Protein AF-A0A225DAR4-F1 (afdb_monomer)

pLDDT: mean 70.35, std 16.51, range [45.78, 98.31]

Structure (mmCIF, N/CA/C/O backbone):
data_AF-A0A225DAR4-F1
#
_entry.id   AF-A0A225DAR4-F1
#
loop_
_atom_site.group_PDB
_atom_site.id
_atom_site.type_symbol
_atom_site.label_atom_id
_atom_site.label_alt_id
_atom_site.label_comp_id
_atom_site.label_asym_id
_atom_site.label_entity_id
_atom_site.label_seq_id
_atom_site.pdbx_PDB_ins_code
_atom_site.Cartn_x
_atom_site.Cartn_y
_atom_site.Cartn_z
_atom_site.occupancy
_atom_site.B_iso_or_equiv
_atom_site.auth_seq_id
_atom_site.auth_comp_id
_atom_site.auth_asym_id
_atom_site.auth_atom_id
_atom_site.pdbx_PDB_model_num
ATOM 1 N N . MET A 1 1 ? 28.537 -12.629 -31.738 1.00 82.44 1 MET A N 1
ATOM 2 C CA . MET A 1 1 ? 28.431 -13.387 -30.468 1.00 82.44 1 MET A CA 1
ATOM 3 C C . MET A 1 1 ? 28.052 -12.498 -29.278 1.00 82.44 1 MET A C 1
ATOM 5 O O . MET A 1 1 ? 27.216 -12.917 -28.491 1.00 82.44 1 MET A O 1
ATOM 9 N N . ASN A 1 2 ? 28.552 -11.258 -29.185 1.00 90.88 2 ASN A N 1
ATOM 10 C CA . ASN A 1 2 ? 28.273 -10.344 -28.059 1.00 90.88 2 ASN A CA 1
ATOM 11 C C . ASN A 1 2 ? 26.777 -10.066 -27.804 1.00 90.88 2 ASN A C 1
ATOM 13 O O . ASN A 1 2 ? 26.355 -10.037 -26.655 1.00 90.88 2 ASN A O 1
ATOM 17 N N . ASN A 1 3 ? 25.955 -9.947 -28.853 1.00 94.25 3 ASN A N 1
ATOM 18 C CA . ASN A 1 3 ? 24.521 -9.661 -28.699 1.00 94.25 3 ASN A CA 1
ATOM 19 C C . ASN A 1 3 ? 23.761 -10.780 -27.966 1.00 94.25 3 ASN A C 1
ATOM 21 O O . ASN A 1 3 ? 22.861 -10.496 -27.185 1.00 94.25 3 ASN A O 1
ATOM 25 N N . VAL A 1 4 ? 24.146 -12.046 -28.165 1.00 95.88 4 VAL A N 1
ATOM 26 C CA . VAL A 1 4 ? 23.507 -13.191 -27.490 1.00 95.88 4 VAL A CA 1
ATOM 27 C C . VAL A 1 4 ? 23.837 -13.183 -25.997 1.00 95.88 4 VAL A C 1
ATOM 29 O O . VAL A 1 4 ? 22.960 -13.419 -25.170 1.00 95.88 4 VAL A O 1
ATOM 32 N N . LEU A 1 5 ? 25.080 -12.840 -25.646 1.00 97.31 5 LEU A N 1
ATOM 33 C CA . LEU A 1 5 ? 25.519 -12.747 -24.255 1.00 97.31 5 LEU A CA 1
ATOM 34 C C . LEU A 1 5 ? 24.813 -11.600 -23.518 1.00 97.31 5 LEU A C 1
ATOM 36 O O . LEU A 1 5 ? 24.349 -11.792 -22.398 1.00 97.31 5 LEU A O 1
ATOM 40 N N . ILE A 1 6 ? 24.649 -10.443 -24.168 1.00 97.62 6 ILE A N 1
ATOM 41 C CA . ILE A 1 6 ? 23.916 -9.299 -23.600 1.00 97.62 6 ILE A CA 1
ATOM 42 C C . ILE A 1 6 ? 22.453 -9.668 -23.320 1.00 97.62 6 ILE A C 1
ATOM 44 O O . ILE A 1 6 ? 21.950 -9.399 -22.229 1.00 97.62 6 ILE A O 1
ATOM 48 N N . VAL A 1 7 ? 21.779 -10.327 -24.269 1.00 97.81 7 VAL A N 1
ATOM 49 C CA . VAL A 1 7 ? 20.381 -10.759 -24.094 1.00 97.81 7 VAL A CA 1
ATOM 50 C C . VAL A 1 7 ? 20.257 -11.776 -22.958 1.00 97.81 7 VAL A C 1
ATOM 52 O O . VAL A 1 7 ? 19.350 -11.665 -22.134 1.00 97.81 7 VAL A O 1
ATOM 55 N N . PHE A 1 8 ? 21.184 -12.730 -22.862 1.00 98.00 8 PHE A N 1
ATOM 56 C CA . PHE A 1 8 ? 21.164 -13.732 -21.797 1.00 98.00 8 PHE A CA 1
ATOM 57 C C . PHE A 1 8 ? 21.323 -13.096 -20.409 1.00 98.00 8 PHE A C 1
ATOM 59 O O . PHE A 1 8 ? 20.543 -13.384 -19.500 1.00 98.00 8 PHE A O 1
ATOM 66 N N . VAL A 1 9 ? 22.275 -12.169 -20.260 1.00 97.88 9 VAL A N 1
ATOM 67 C CA . VAL A 1 9 ? 22.480 -11.426 -19.007 1.00 97.88 9 VAL A CA 1
ATOM 68 C C . VAL A 1 9 ? 21.233 -10.614 -18.646 1.00 97.88 9 VAL A C 1
ATOM 70 O O . VAL A 1 9 ? 20.789 -10.661 -17.499 1.00 97.88 9 VAL A O 1
ATOM 73 N N . ALA A 1 10 ? 20.617 -9.933 -19.616 1.00 98.00 10 ALA A N 1
ATOM 74 C CA . ALA A 1 10 ? 19.397 -9.164 -19.379 1.00 98.00 10 ALA A CA 1
ATOM 75 C C . ALA A 1 10 ? 18.243 -10.041 -18.855 1.00 98.00 10 ALA A C 1
ATOM 77 O O . ALA A 1 10 ? 17.578 -9.667 -17.889 1.00 98.00 10 ALA A O 1
ATOM 78 N N . ILE A 1 11 ? 18.037 -11.233 -19.428 1.00 98.31 11 ILE A N 1
ATOM 79 C CA . ILE A 1 11 ? 16.981 -12.165 -18.993 1.00 98.31 11 ILE A CA 1
ATOM 80 C C . ILE A 1 11 ? 17.208 -12.633 -17.550 1.00 98.31 11 ILE A C 1
ATOM 82 O O . ILE A 1 11 ? 16.259 -12.681 -16.761 1.00 98.31 11 ILE A O 1
ATOM 86 N N . VAL A 1 12 ? 18.453 -12.949 -17.182 1.00 98.19 12 VAL A N 1
ATOM 87 C CA . VAL A 1 12 ? 18.800 -13.385 -15.818 1.00 98.19 12 VAL A CA 1
ATOM 88 C C . VAL A 1 12 ? 18.535 -12.273 -14.798 1.00 98.19 12 VAL A C 1
ATOM 90 O O . VAL A 1 12 ? 17.947 -12.531 -13.743 1.00 98.19 12 VAL A O 1
ATOM 93 N N . VAL A 1 13 ? 18.903 -11.030 -15.125 1.00 98.19 13 VAL A N 1
ATOM 94 C CA . VAL A 1 13 ? 18.656 -9.860 -14.264 1.00 98.19 13 VAL A CA 1
ATOM 95 C C . VAL A 1 13 ? 17.158 -9.592 -14.100 1.00 98.19 13 VAL A C 1
ATOM 97 O O . VAL A 1 13 ? 16.687 -9.385 -12.985 1.00 98.19 13 VAL A O 1
ATOM 100 N N . ILE A 1 14 ? 16.375 -9.650 -15.180 1.00 97.81 14 ILE A N 1
ATOM 101 C CA . ILE A 1 14 ? 14.920 -9.439 -15.107 1.00 97.81 14 ILE A CA 1
ATOM 102 C C . ILE A 1 14 ? 14.256 -10.545 -14.274 1.00 97.81 14 ILE A C 1
ATOM 104 O O . ILE A 1 14 ? 13.416 -10.261 -13.421 1.00 97.81 14 ILE A O 1
ATOM 108 N N . SER A 1 15 ? 14.666 -11.800 -14.468 1.00 97.81 15 SER A N 1
ATOM 109 C CA . SER A 1 15 ? 14.112 -12.949 -13.738 1.00 97.81 15 SER A CA 1
ATOM 110 C C . SER A 1 15 ? 14.370 -12.851 -12.231 1.00 97.81 15 SER A C 1
ATOM 112 O O . SER A 1 15 ? 13.471 -13.103 -11.426 1.00 97.81 15 SER A O 1
ATOM 114 N N . THR A 1 16 ? 15.576 -12.431 -11.837 1.00 97.81 16 THR A N 1
ATOM 115 C CA . THR A 1 16 ? 15.910 -12.195 -10.423 1.00 97.81 16 THR A CA 1
ATOM 116 C C . THR A 1 16 ? 15.133 -11.016 -9.844 1.00 97.81 16 THR A C 1
ATOM 118 O O . THR A 1 16 ? 14.625 -11.124 -8.726 1.00 97.81 16 THR A O 1
ATOM 121 N N . LEU A 1 17 ? 14.946 -9.935 -10.611 1.00 97.94 17 LEU A N 1
ATOM 122 C CA . LEU A 1 17 ? 14.136 -8.792 -10.183 1.00 97.94 17 LEU A CA 1
ATOM 123 C C . LEU A 1 17 ? 12.680 -9.199 -9.904 1.00 97.94 17 LEU A C 1
ATOM 125 O O . LEU A 1 17 ? 12.131 -8.864 -8.854 1.00 97.94 17 LEU A O 1
ATOM 129 N N . ILE A 1 18 ? 12.066 -9.964 -10.812 1.00 97.81 18 ILE A N 1
ATOM 130 C CA . ILE A 1 18 ? 10.684 -10.446 -10.661 1.00 97.81 18 ILE A CA 1
ATOM 131 C C . ILE A 1 18 ? 10.568 -11.367 -9.436 1.00 97.81 18 ILE A C 1
ATOM 133 O O . ILE A 1 18 ? 9.613 -11.257 -8.658 1.00 97.81 18 ILE A O 1
ATOM 137 N N . GLY A 1 19 ? 11.557 -12.237 -9.212 1.00 97.12 19 GLY A N 1
ATOM 138 C CA . GLY A 1 19 ? 11.626 -13.083 -8.017 1.00 97.12 19 GLY A CA 1
ATOM 139 C C . GLY A 1 19 ? 11.666 -12.272 -6.716 1.00 97.12 19 GLY A C 1
ATOM 140 O O . GLY A 1 19 ? 10.901 -12.546 -5.790 1.00 97.12 19 GLY A O 1
ATOM 141 N N . ALA A 1 20 ? 12.489 -11.224 -6.660 1.00 97.06 20 ALA A N 1
ATOM 142 C CA . ALA A 1 20 ? 12.585 -10.354 -5.489 1.00 97.06 20 ALA A CA 1
ATOM 143 C C . ALA A 1 20 ? 11.282 -9.577 -5.233 1.00 97.06 20 ALA A C 1
ATOM 145 O O . ALA A 1 20 ? 10.798 -9.528 -4.101 1.00 97.06 20 ALA A O 1
ATOM 146 N N . VAL A 1 21 ? 10.669 -9.021 -6.284 1.00 95.88 21 VAL A N 1
ATOM 147 C CA . VAL A 1 21 ? 9.413 -8.259 -6.173 1.00 95.88 21 VAL A CA 1
ATOM 148 C C . VAL A 1 21 ? 8.265 -9.153 -5.703 1.00 95.88 21 VAL A C 1
ATOM 150 O O . VAL A 1 21 ? 7.504 -8.763 -4.818 1.00 95.88 21 VAL A O 1
ATOM 153 N N . THR A 1 22 ? 8.159 -10.376 -6.224 1.00 96.62 22 THR A N 1
ATOM 154 C CA . THR A 1 22 ? 7.113 -11.325 -5.803 1.00 96.62 22 THR A CA 1
ATOM 155 C C . THR A 1 22 ? 7.292 -11.798 -4.359 1.00 96.62 22 THR A C 1
ATOM 157 O O . THR A 1 22 ? 6.301 -11.905 -3.632 1.00 96.62 22 THR A O 1
ATOM 160 N N . GLN A 1 23 ? 8.529 -12.028 -3.903 1.00 95.25 23 GLN A N 1
ATOM 161 C CA . GLN A 1 23 ? 8.802 -12.309 -2.489 1.00 95.25 23 GLN A CA 1
ATOM 162 C C . GLN A 1 23 ? 8.460 -11.116 -1.591 1.00 95.25 23 GLN A C 1
ATOM 164 O O . GLN A 1 23 ? 7.839 -11.299 -0.544 1.00 95.25 23 GLN A O 1
ATOM 169 N N . TRP A 1 24 ? 8.807 -9.900 -2.013 1.00 95.00 24 TRP A N 1
ATOM 170 C CA . TRP A 1 24 ? 8.513 -8.684 -1.260 1.00 95.00 24 TRP A CA 1
ATOM 171 C C . TRP A 1 24 ? 7.005 -8.416 -1.142 1.00 95.00 24 TRP A C 1
ATOM 173 O O . TRP A 1 24 ? 6.518 -8.140 -0.046 1.00 95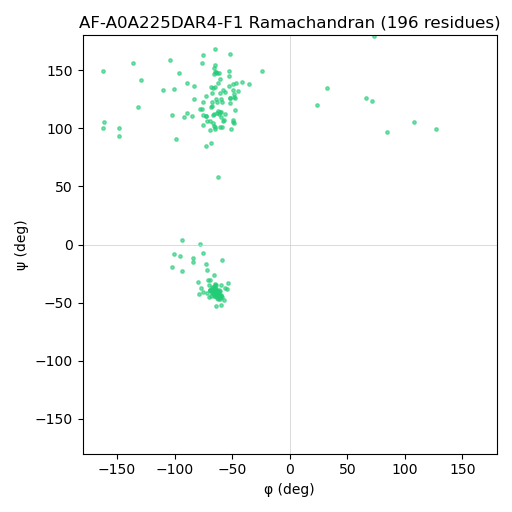.00 24 TRP A O 1
ATOM 183 N N . LEU A 1 25 ? 6.247 -8.598 -2.229 1.00 93.38 25 LEU A N 1
ATOM 184 C CA . LEU A 1 25 ? 4.779 -8.525 -2.231 1.00 93.38 25 LEU A CA 1
ATOM 185 C C . LEU A 1 25 ? 4.156 -9.562 -1.289 1.00 93.38 25 LEU A C 1
ATOM 187 O O . LEU A 1 25 ? 3.262 -9.227 -0.511 1.00 93.38 25 LEU A O 1
ATOM 191 N N . LYS A 1 26 ? 4.653 -10.807 -1.307 1.00 94.69 26 LYS A N 1
ATOM 192 C CA . LYS A 1 26 ? 4.205 -11.844 -0.364 1.00 94.69 26 LYS A CA 1
ATOM 193 C C . LYS A 1 26 ? 4.502 -11.463 1.086 1.00 94.69 26 LYS A C 1
ATOM 195 O O . LYS A 1 26 ? 3.627 -11.615 1.934 1.00 94.69 26 LYS A O 1
ATOM 200 N N . ALA A 1 27 ? 5.692 -10.936 1.371 1.00 93.31 27 ALA A N 1
ATOM 201 C CA . ALA A 1 27 ? 6.066 -10.499 2.715 1.00 93.31 27 ALA A CA 1
ATOM 202 C C . ALA A 1 27 ? 5.183 -9.339 3.212 1.00 93.31 27 ALA A C 1
ATOM 204 O O . ALA A 1 27 ? 4.749 -9.349 4.364 1.00 93.31 27 ALA A O 1
ATOM 205 N N . GLN A 1 28 ? 4.860 -8.380 2.339 1.00 93.81 28 GLN A N 1
ATOM 206 C CA . GLN A 1 28 ? 3.923 -7.285 2.619 1.00 93.81 28 GLN A CA 1
ATOM 207 C C . GLN A 1 28 ? 2.524 -7.805 2.968 1.00 93.81 28 GLN A C 1
ATOM 209 O O . GLN A 1 28 ? 1.998 -7.482 4.033 1.00 93.81 28 GLN A O 1
ATOM 214 N N . GLN A 1 29 ? 1.955 -8.670 2.124 1.00 90.12 29 GLN A N 1
ATOM 215 C CA . GLN A 1 29 ? 0.630 -9.245 2.367 1.00 90.12 29 GLN A CA 1
ATOM 216 C C . GLN A 1 29 ? 0.589 -10.075 3.652 1.00 90.12 29 GLN A C 1
ATOM 218 O O . GLN A 1 29 ? -0.382 -10.008 4.405 1.00 90.12 29 GLN A O 1
ATOM 223 N N . GLN A 1 30 ? 1.647 -10.835 3.940 1.00 89.50 30 GLN A N 1
ATOM 224 C CA . GLN A 1 30 ? 1.730 -11.638 5.155 1.00 89.50 30 GLN A CA 1
ATOM 225 C C . GLN A 1 30 ? 1.867 -10.765 6.409 1.00 89.50 30 GLN A C 1
ATOM 227 O O . GLN A 1 30 ? 1.222 -11.046 7.420 1.00 89.50 30 GLN A O 1
ATOM 232 N N . ALA A 1 31 ? 2.641 -9.678 6.348 1.00 89.19 31 ALA A N 1
ATOM 233 C CA . ALA A 1 31 ? 2.745 -8.711 7.439 1.00 89.19 31 ALA A CA 1
ATOM 234 C C . ALA A 1 31 ? 1.408 -7.997 7.701 1.00 89.19 31 ALA A C 1
ATOM 236 O O . ALA A 1 31 ? 1.032 -7.771 8.855 1.00 89.19 31 ALA A O 1
ATOM 237 N N . GLU A 1 32 ? 0.663 -7.677 6.645 1.00 85.69 32 GLU A N 1
ATOM 238 C CA . GLU A 1 32 ? -0.647 -7.039 6.753 1.00 85.69 32 GLU A CA 1
ATOM 239 C C . GLU A 1 32 ? -1.714 -8.003 7.291 1.00 85.69 32 GLU A C 1
ATOM 241 O O . GLU A 1 32 ? -2.462 -7.648 8.205 1.00 85.69 32 GLU A O 1
ATOM 246 N N . GLN A 1 33 ? -1.725 -9.257 6.831 1.00 85.19 33 GLN A N 1
ATOM 247 C CA . GLN A 1 33 ? -2.591 -10.302 7.386 1.00 85.19 33 GLN A CA 1
ATOM 248 C C . GLN A 1 33 ? -2.265 -10.603 8.852 1.00 85.19 33 GLN A C 1
ATOM 250 O O . GLN A 1 33 ? -3.186 -10.754 9.658 1.00 85.19 33 GLN A O 1
ATOM 255 N N . ALA A 1 34 ? -0.983 -10.637 9.227 1.00 84.75 34 ALA A N 1
ATOM 256 C CA . ALA A 1 34 ? -0.567 -10.821 10.615 1.00 84.75 34 ALA A CA 1
ATOM 257 C C . ALA A 1 34 ? -1.054 -9.665 11.507 1.00 84.75 34 ALA A C 1
ATOM 259 O O . ALA A 1 34 ? -1.625 -9.907 12.572 1.00 84.75 34 ALA A O 1
ATOM 260 N N . ARG A 1 35 ? -0.93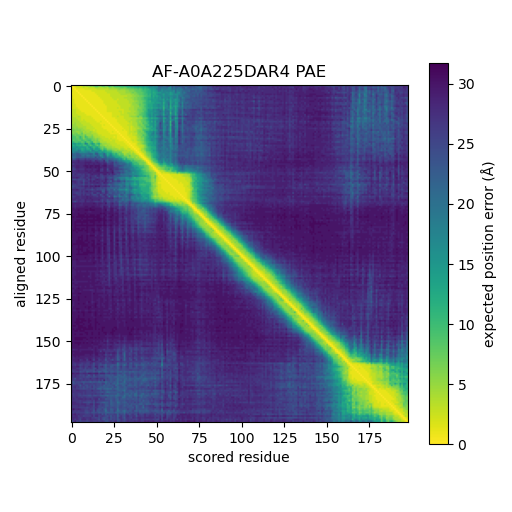3 -8.411 11.046 1.00 79.31 35 ARG A N 1
ATOM 261 C CA . ARG A 1 35 ? -1.486 -7.237 11.750 1.00 79.31 35 ARG A CA 1
ATOM 262 C C . ARG A 1 35 ? -3.010 -7.283 11.852 1.00 79.31 35 ARG A C 1
ATOM 264 O O . ARG A 1 35 ? -3.566 -6.998 12.914 1.00 79.31 35 ARG A O 1
ATOM 271 N N . ALA A 1 36 ? -3.700 -7.673 10.782 1.00 80.44 36 ALA A N 1
ATOM 272 C CA . ALA A 1 36 ? -5.154 -7.804 10.780 1.00 80.44 36 ALA A CA 1
ATOM 273 C C . ALA A 1 36 ? -5.639 -8.914 11.733 1.00 80.44 36 ALA A C 1
ATOM 275 O O . ALA A 1 36 ? -6.645 -8.739 12.427 1.00 80.44 36 ALA A O 1
ATOM 276 N N . ALA A 1 37 ? -4.917 -10.035 11.815 1.00 77.38 37 ALA A N 1
ATOM 277 C CA . ALA A 1 37 ? -5.206 -11.119 12.751 1.00 77.38 37 ALA A CA 1
ATOM 278 C C . ALA A 1 37 ? -4.961 -10.698 14.210 1.00 77.38 37 ALA A C 1
ATOM 280 O O . ALA A 1 37 ? -5.793 -10.975 15.078 1.00 77.38 37 ALA A O 1
ATOM 281 N N . GLN A 1 38 ? -3.881 -9.958 14.475 1.00 74.06 38 GLN A N 1
ATOM 282 C CA . GLN A 1 38 ? -3.558 -9.452 15.811 1.00 74.06 38 GLN A CA 1
ATOM 283 C C . GLN A 1 38 ? -4.593 -8.430 16.312 1.00 74.06 38 GLN A C 1
ATOM 285 O O . GLN A 1 38 ? -5.012 -8.495 17.467 1.00 74.06 38 GLN A O 1
ATOM 290 N N . ASN A 1 39 ? -5.100 -7.558 15.436 1.00 62.72 39 ASN A N 1
ATOM 291 C CA . ASN A 1 39 ? -6.188 -6.631 15.776 1.00 62.72 39 ASN A CA 1
ATOM 292 C C . ASN A 1 39 ? -7.520 -7.337 16.071 1.00 62.72 39 ASN A C 1
ATOM 294 O O . ASN A 1 39 ? -8.355 -6.811 16.807 1.00 62.72 39 ASN A O 1
ATOM 298 N N . ARG A 1 40 ? -7.749 -8.533 15.515 1.00 61.34 40 ARG A N 1
ATOM 299 C CA . ARG A 1 40 ? -8.943 -9.332 15.827 1.00 61.34 40 ARG A CA 1
ATOM 300 C C . ARG A 1 40 ? -8.810 -10.088 17.148 1.00 61.34 40 ARG A C 1
ATOM 302 O O . ARG A 1 40 ? -9.821 -10.254 17.830 1.00 61.34 40 ARG A O 1
ATOM 309 N N . SER A 1 41 ? -7.606 -10.523 17.529 1.00 56.38 41 SER A N 1
ATOM 310 C CA . SER A 1 41 ? -7.402 -11.202 18.817 1.00 56.38 41 SER A CA 1
ATOM 311 C C . SER A 1 41 ? -7.389 -10.218 19.991 1.00 56.38 41 SER A C 1
ATOM 313 O O . SER A 1 41 ? -8.014 -10.492 21.017 1.00 56.38 41 SER A O 1
ATOM 315 N N . SER A 1 42 ? -6.809 -9.024 19.821 1.00 54.94 42 SER A N 1
ATOM 316 C CA . SER A 1 42 ? -6.824 -7.977 20.854 1.00 54.94 42 SER A CA 1
ATOM 317 C C . SER A 1 42 ? -8.239 -7.468 21.148 1.00 54.94 42 SER A C 1
ATOM 319 O O . SER A 1 42 ? -8.576 -7.228 22.305 1.00 54.94 42 SER A O 1
ATOM 321 N N . LYS A 1 43 ? -9.117 -7.415 20.136 1.00 52.53 43 LYS A N 1
ATOM 322 C CA . LYS A 1 43 ? -10.529 -7.024 20.298 1.00 52.53 43 LYS A CA 1
ATOM 323 C C . LYS A 1 43 ? -11.399 -8.086 20.986 1.00 52.53 43 LYS A C 1
ATOM 325 O O . LYS A 1 43 ? -12.485 -7.763 21.451 1.00 52.53 43 LYS A O 1
ATOM 330 N N . ARG A 1 44 ? -10.944 -9.344 21.061 1.00 52.38 44 ARG A N 1
ATOM 331 C CA . ARG A 1 44 ? -11.614 -10.414 21.828 1.00 52.38 44 ARG A CA 1
ATOM 332 C C . ARG A 1 44 ? -11.074 -10.575 23.249 1.00 52.38 44 ARG A C 1
ATOM 334 O O . ARG A 1 44 ? -11.799 -11.092 24.087 1.00 52.38 44 ARG A O 1
ATOM 341 N N . SER A 1 4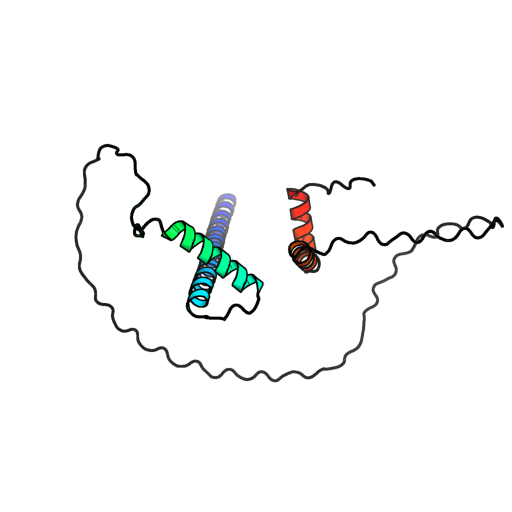5 ? -9.841 -10.139 23.518 1.00 46.69 45 SER A N 1
ATOM 342 C CA . SER A 1 45 ? -9.208 -10.293 24.837 1.00 46.69 45 SER A CA 1
ATOM 343 C C . SER A 1 45 ? -9.212 -9.023 25.688 1.00 46.69 45 SER A C 1
ATOM 345 O O . SER A 1 45 ? -9.048 -9.116 26.901 1.00 46.69 45 SER A O 1
ATOM 347 N N . ALA A 1 46 ? -9.394 -7.843 25.097 1.00 49.03 46 ALA A N 1
ATOM 348 C CA . ALA A 1 46 ? -9.489 -6.606 25.855 1.00 49.03 46 ALA A CA 1
ATOM 349 C C . ALA A 1 46 ? -10.960 -6.227 26.033 1.00 49.03 46 ALA A C 1
ATOM 351 O O . ALA A 1 46 ? -11.516 -5.465 25.243 1.00 49.03 46 ALA A O 1
ATOM 352 N N . GLY A 1 47 ? -11.560 -6.702 27.126 1.00 51.78 47 GLY A N 1
ATOM 353 C CA . GLY A 1 47 ? -12.661 -6.013 27.801 1.00 51.78 47 GLY A CA 1
ATOM 354 C C . GLY A 1 47 ? -12.193 -4.651 28.323 1.00 51.78 47 GLY A C 1
ATOM 355 O O . GLY A 1 47 ? -12.210 -4.390 29.521 1.00 51.78 47 GLY A O 1
ATOM 356 N N . ARG A 1 48 ? -11.695 -3.792 27.427 1.00 52.47 48 ARG A N 1
ATOM 357 C CA . ARG A 1 48 ? -11.419 -2.397 27.727 1.00 52.47 48 ARG A CA 1
ATOM 358 C C . ARG A 1 48 ? -12.781 -1.731 27.755 1.00 52.47 48 ARG A C 1
ATOM 360 O O . ARG A 1 48 ? -13.395 -1.548 26.708 1.00 52.47 48 ARG A O 1
ATOM 367 N N . ALA A 1 49 ? -13.255 -1.477 28.970 1.00 58.50 49 ALA A N 1
ATOM 368 C CA . ALA A 1 49 ? -14.490 -0.759 29.217 1.00 58.50 49 ALA A CA 1
ATOM 369 C C . ALA A 1 49 ? -14.547 0.483 28.304 1.00 58.50 49 ALA A C 1
ATOM 371 O O . ALA A 1 49 ? -13.533 1.184 28.203 1.00 58.50 49 ALA A O 1
ATOM 372 N N . PRO A 1 50 ? -15.673 0.729 27.611 1.00 59.91 50 PRO A N 1
ATOM 373 C CA . PRO A 1 50 ? -15.836 1.903 26.764 1.00 59.91 50 PRO A CA 1
ATOM 374 C C . PRO A 1 50 ? -15.604 3.151 27.619 1.00 59.91 50 PRO A C 1
ATOM 376 O O . PRO A 1 50 ? -16.396 3.477 28.497 1.00 59.91 50 PRO A O 1
ATOM 379 N N . THR A 1 51 ? -14.467 3.816 27.419 1.00 63.03 51 THR A N 1
ATOM 380 C CA . THR A 1 51 ? -14.046 4.976 28.223 1.00 63.03 51 THR A CA 1
ATOM 381 C C . THR A 1 51 ? -14.759 6.270 27.830 1.00 63.03 51 THR A C 1
ATOM 383 O O . THR A 1 51 ? -14.476 7.312 28.412 1.00 63.03 51 THR A O 1
ATOM 386 N N . GLY A 1 52 ? -15.661 6.231 26.848 1.00 80.00 52 GLY A N 1
ATOM 387 C CA . GLY A 1 52 ? -16.414 7.393 26.394 1.00 80.00 52 GLY A CA 1
ATOM 388 C C . GLY A 1 52 ? -17.908 7.118 26.334 1.00 80.00 52 GLY A C 1
ATOM 389 O O . GLY A 1 52 ? -18.334 6.052 25.886 1.00 80.00 52 GLY A O 1
ATOM 390 N N . ASP A 1 53 ? -18.701 8.120 26.711 1.00 81.81 53 ASP A N 1
ATOM 391 C CA . ASP A 1 53 ? -20.161 8.091 26.580 1.00 81.81 53 ASP A CA 1
ATOM 392 C C . ASP A 1 53 ? -20.595 7.760 25.145 1.00 81.81 53 ASP A C 1
ATOM 394 O O . ASP A 1 53 ? -21.572 7.050 24.942 1.00 81.81 53 ASP A O 1
ATOM 398 N N . VAL A 1 54 ? -19.821 8.190 24.141 1.00 81.00 54 VAL A N 1
ATOM 399 C CA . VAL A 1 54 ? -20.077 7.895 22.722 1.00 81.00 54 VAL A CA 1
ATOM 400 C C . VAL A 1 54 ? -20.051 6.392 22.433 1.00 81.00 54 VAL A C 1
ATOM 402 O O . VAL A 1 54 ? -20.951 5.890 21.766 1.00 81.00 54 VAL A O 1
ATOM 405 N N . ASP A 1 55 ? -19.070 5.657 22.961 1.00 78.19 55 ASP A N 1
ATOM 406 C CA . ASP A 1 55 ? -18.984 4.207 22.754 1.00 78.19 55 ASP A CA 1
ATOM 407 C C . ASP A 1 55 ? -20.134 3.481 23.466 1.00 78.19 55 ASP A C 1
ATOM 409 O O . ASP A 1 55 ? -20.706 2.538 22.917 1.00 78.19 55 ASP A O 1
ATOM 413 N N . ARG A 1 56 ? -20.537 3.971 24.648 1.00 86.75 56 ARG A N 1
ATOM 414 C CA . ARG A 1 56 ? -21.710 3.471 25.379 1.00 86.75 56 ARG A CA 1
ATOM 415 C C . ARG A 1 56 ? -23.005 3.694 24.592 1.00 86.75 56 ARG A C 1
ATOM 417 O O . ARG A 1 56 ? -23.820 2.779 24.506 1.00 86.75 56 ARG A O 1
ATOM 424 N N . PHE A 1 57 ? -23.169 4.863 23.969 1.00 90.31 57 PHE A N 1
ATOM 425 C CA . PHE A 1 57 ? -24.307 5.162 23.095 1.00 90.31 57 PHE A CA 1
ATOM 426 C C . PHE A 1 57 ? -24.327 4.279 21.846 1.00 90.31 57 PHE A C 1
ATOM 428 O O . PHE A 1 57 ? -25.387 3.783 21.470 1.00 90.31 57 PHE A O 1
ATOM 435 N N . LEU A 1 58 ? -23.178 4.050 21.205 1.00 88.62 58 LEU A N 1
ATOM 436 C CA . LEU A 1 58 ? -23.095 3.165 20.040 1.00 88.62 58 LEU A CA 1
ATOM 437 C C . LEU A 1 58 ? -23.468 1.725 20.405 1.00 88.62 58 LEU A C 1
ATOM 439 O O . LEU A 1 58 ? -24.220 1.083 19.671 1.00 88.62 58 LEU A O 1
ATOM 443 N N . GLU A 1 59 ? -23.005 1.239 21.557 1.00 88.31 59 GLU A N 1
ATOM 444 C CA . GLU A 1 59 ? -23.368 -0.088 22.051 1.00 88.31 59 GLU A CA 1
ATOM 445 C C . GLU A 1 59 ? -24.861 -0.182 22.410 1.00 88.31 59 GLU A C 1
ATOM 447 O O . GLU A 1 59 ? -25.504 -1.199 22.144 1.00 88.31 59 GLU A O 1
ATOM 452 N N . GLU A 1 60 ? -25.444 0.882 22.964 1.00 88.12 60 GLU A N 1
ATOM 453 C CA . GLU A 1 60 ? -26.873 0.959 23.273 1.00 88.12 60 GLU A CA 1
ATOM 454 C C . GLU A 1 60 ? -27.744 1.017 22.008 1.00 88.12 60 GLU A C 1
ATOM 456 O O . GLU A 1 60 ? -28.756 0.318 21.934 1.00 88.12 60 GLU A O 1
ATOM 461 N N . ILE A 1 61 ? -27.317 1.737 20.963 1.00 89.94 61 ILE A N 1
ATOM 462 C CA . ILE A 1 61 ? -27.970 1.741 19.642 1.00 89.94 61 ILE A CA 1
ATOM 463 C C . ILE A 1 61 ? -27.893 0.355 18.995 1.00 89.94 61 ILE A C 1
ATOM 465 O O . ILE A 1 61 ? -28.893 -0.131 18.460 1.00 89.94 61 ILE A O 1
ATOM 469 N N . ASP A 1 62 ? -26.740 -0.313 19.063 1.00 85.81 62 ASP A N 1
ATOM 470 C CA . ASP A 1 62 ? -26.596 -1.677 18.550 1.00 85.81 62 ASP A CA 1
ATOM 471 C C . ASP A 1 62 ? -27.449 -2.675 19.34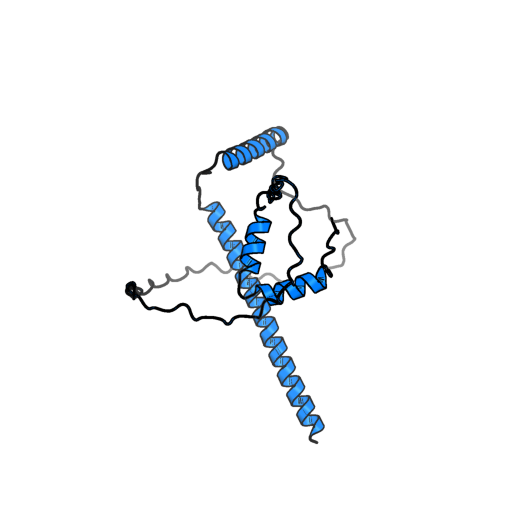7 1.00 85.81 62 ASP A C 1
ATOM 473 O O . ASP A 1 62 ? -28.055 -3.576 18.755 1.00 85.81 62 ASP A O 1
ATOM 477 N N . LYS A 1 63 ? -27.574 -2.500 20.670 1.00 88.25 63 LYS A N 1
ATOM 478 C CA . LYS A 1 63 ? -28.508 -3.271 21.507 1.00 88.25 63 LYS A CA 1
ATOM 479 C C . LYS A 1 63 ? -29.959 -3.011 21.124 1.00 88.25 63 LYS A C 1
ATOM 481 O O . LYS A 1 63 ? -30.704 -3.976 20.991 1.00 88.25 63 LYS A O 1
ATOM 486 N N . LEU A 1 64 ? -30.361 -1.763 20.893 1.00 87.62 64 LEU A N 1
ATOM 487 C CA . LEU A 1 64 ? -31.712 -1.401 20.446 1.00 87.62 64 LEU A CA 1
ATOM 488 C C . LEU A 1 64 ? -32.025 -1.993 19.072 1.00 87.62 64 LEU A C 1
ATOM 490 O O . LEU A 1 64 ? -33.090 -2.574 18.877 1.00 87.62 64 LEU A O 1
ATOM 494 N N . ARG A 1 65 ? -31.075 -1.935 18.136 1.00 82.06 65 ARG A N 1
ATOM 495 C CA . ARG A 1 65 ? -31.213 -2.568 16.819 1.00 82.06 65 ARG A CA 1
ATOM 496 C C . ARG A 1 65 ? -31.352 -4.079 16.922 1.00 82.06 65 ARG A C 1
ATOM 498 O O . ARG A 1 65 ? -32.204 -4.643 16.248 1.00 82.06 65 ARG A O 1
ATOM 505 N N . ARG A 1 66 ? -30.560 -4.734 17.774 1.00 79.31 66 ARG A N 1
ATOM 506 C CA . ARG A 1 66 ? -30.655 -6.185 18.005 1.00 79.31 66 ARG A CA 1
ATOM 507 C C . ARG A 1 66 ? -31.914 -6.584 18.760 1.00 79.31 66 ARG A C 1
ATOM 509 O O . ARG A 1 66 ? -32.442 -7.646 18.478 1.00 79.31 66 ARG A O 1
ATOM 516 N N . LYS A 1 67 ? -32.390 -5.757 19.689 1.00 82.19 67 LYS A N 1
ATOM 517 C CA . LYS A 1 67 ? -33.637 -5.986 20.425 1.00 82.19 67 LYS A CA 1
ATOM 518 C C . LYS A 1 67 ? -34.840 -5.859 19.489 1.00 82.19 67 LYS A C 1
ATOM 520 O O . LYS A 1 67 ? -35.670 -6.754 19.459 1.00 82.19 67 LYS A O 1
ATOM 525 N N . ASN A 1 68 ? -34.855 -4.836 18.635 1.00 77.94 68 ASN A N 1
ATOM 526 C CA . ASN A 1 68 ? -35.907 -4.641 17.634 1.00 77.94 68 ASN A CA 1
ATOM 527 C C . ASN A 1 68 ? -35.837 -5.667 16.490 1.00 77.94 68 ASN A C 1
ATOM 529 O O . ASN A 1 68 ? -36.862 -6.015 15.919 1.00 77.94 68 ASN A O 1
ATOM 533 N N . ALA A 1 69 ? -34.643 -6.161 16.151 1.00 69.94 69 ALA A N 1
ATOM 534 C CA . ALA A 1 69 ? -34.470 -7.239 15.176 1.00 69.94 69 ALA A CA 1
ATOM 535 C C . ALA A 1 69 ? -34.648 -8.646 15.781 1.00 69.94 69 ALA A C 1
ATOM 537 O O . ALA A 1 69 ? -34.761 -9.605 15.028 1.00 69.94 69 ALA A O 1
ATOM 538 N N . GLY A 1 70 ? -34.625 -8.773 17.111 1.00 58.50 70 GLY A N 1
ATOM 539 C CA . GLY A 1 70 ? -34.552 -10.041 17.844 1.00 58.50 70 GLY A CA 1
ATOM 540 C C . GLY A 1 70 ? -35.876 -10.550 18.414 1.00 58.50 70 GLY A C 1
ATOM 541 O O . GLY A 1 70 ? -35.915 -11.692 18.860 1.00 58.50 70 GLY A O 1
ATOM 542 N N . ASP A 1 71 ? -36.954 -9.760 18.356 1.00 54.38 71 ASP A N 1
ATOM 543 C CA . ASP A 1 71 ? -38.327 -10.286 18.494 1.00 54.38 71 ASP A CA 1
ATOM 544 C C . ASP A 1 71 ? -38.795 -11.022 17.222 1.00 54.38 71 ASP A C 1
ATOM 546 O O . ASP A 1 71 ? -39.809 -11.718 17.226 1.00 54.38 71 ASP A O 1
ATOM 550 N N . ALA A 1 72 ? -38.011 -10.962 16.140 1.00 56.56 72 ALA A N 1
ATOM 551 C CA . ALA A 1 72 ? -37.984 -12.033 15.158 1.00 56.56 72 ALA A CA 1
ATOM 552 C C . ALA A 1 72 ? -36.987 -13.090 15.659 1.00 56.56 72 ALA A C 1
ATOM 554 O O . ALA A 1 72 ? -35.788 -12.834 15.728 1.00 56.56 72 ALA A O 1
ATOM 555 N N . LEU A 1 73 ? -37.521 -14.247 16.054 1.00 52.34 73 LEU A N 1
ATOM 556 C CA . LEU A 1 73 ? -36.846 -15.468 16.516 1.00 52.34 73 LEU A CA 1
ATOM 557 C C . L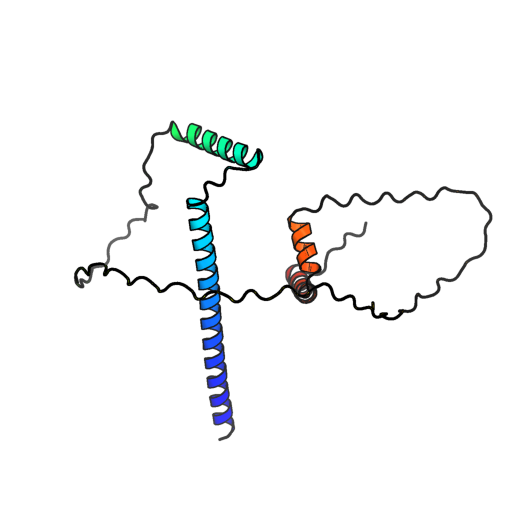EU A 1 73 ? -35.391 -15.662 16.031 1.00 52.34 73 LEU A C 1
ATOM 559 O O . LEU A 1 73 ? -35.064 -15.335 14.888 1.00 52.34 73 LEU A O 1
ATOM 563 N N . PRO A 1 74 ? -34.529 -16.323 16.831 1.00 49.25 74 PRO A N 1
ATOM 564 C CA . PRO A 1 74 ? -33.164 -16.633 16.434 1.00 49.25 74 PRO A CA 1
ATOM 565 C C . PRO A 1 74 ? -33.168 -17.676 15.309 1.00 49.25 74 PRO A C 1
ATOM 567 O O . PRO A 1 74 ? -33.047 -18.877 15.548 1.00 49.25 74 PRO A O 1
ATOM 570 N N . VAL A 1 75 ? -33.256 -17.228 14.056 1.00 51.91 75 VAL A N 1
ATOM 571 C CA . VAL A 1 75 ? -32.785 -18.036 12.936 1.00 51.91 75 VAL A CA 1
ATOM 572 C C . VAL A 1 75 ? -31.274 -18.068 13.070 1.00 51.91 75 VAL A C 1
ATOM 574 O O . VAL A 1 75 ? -30.564 -17.076 12.889 1.00 51.91 75 VAL A O 1
ATOM 577 N N . ALA A 1 76 ? -30.813 -19.234 13.501 1.00 48.78 76 ALA A N 1
ATOM 578 C CA . ALA A 1 76 ? -29.432 -19.640 13.528 1.00 48.78 76 ALA A CA 1
ATOM 579 C C . ALA A 1 76 ? -28.667 -19.081 12.323 1.00 48.78 76 ALA A C 1
ATOM 581 O O . ALA A 1 76 ? -29.115 -19.149 11.180 1.00 48.78 76 ALA A O 1
ATOM 582 N N . ARG A 1 77 ? -27.450 -18.603 12.583 1.00 54.62 77 ARG A N 1
ATOM 583 C CA . ARG A 1 77 ? -26.401 -18.574 11.567 1.00 54.62 77 ARG A CA 1
ATOM 584 C C . ARG A 1 77 ? -26.287 -19.973 10.955 1.00 54.62 77 ARG A C 1
ATOM 586 O O . ARG A 1 77 ? -25.648 -20.838 11.544 1.00 54.62 77 ARG A O 1
ATOM 593 N N . SER A 1 78 ? -26.885 -20.181 9.792 1.00 51.97 78 SER A N 1
ATOM 594 C CA . SER A 1 78 ? -26.520 -21.235 8.853 1.00 51.97 78 SER A CA 1
ATOM 595 C C . SER A 1 78 ? -27.101 -20.921 7.475 1.00 51.97 78 SER A C 1
ATOM 597 O O . SER A 1 78 ? -28.176 -20.342 7.377 1.00 51.97 78 SER A O 1
ATOM 599 N N . ALA A 1 79 ? -26.385 -21.377 6.449 1.00 49.69 79 ALA A N 1
ATOM 600 C CA . ALA A 1 79 ? -26.716 -21.388 5.024 1.00 49.69 79 ALA A CA 1
ATOM 601 C C . ALA A 1 79 ? -26.411 -20.111 4.212 1.00 49.69 79 ALA A C 1
ATOM 603 O O . ALA A 1 79 ? -27.168 -19.151 4.163 1.00 49.69 79 ALA A O 1
ATOM 604 N N . ASN A 1 80 ? -25.246 -20.163 3.557 1.00 50.62 80 ASN A N 1
ATOM 605 C CA . ASN A 1 80 ? -25.064 -20.111 2.101 1.00 50.62 80 ASN A CA 1
ATOM 606 C C . ASN A 1 80 ? -26.049 -19.279 1.247 1.00 50.62 80 ASN A C 1
ATOM 608 O O . ASN A 1 80 ? -27.259 -19.478 1.335 1.00 50.62 80 ASN A O 1
ATOM 612 N N . PRO A 1 81 ? -25.547 -18.476 0.286 1.00 65.81 81 PRO A N 1
ATOM 613 C CA . PRO A 1 81 ? -26.388 -17.972 -0.798 1.00 65.81 81 PRO A CA 1
ATOM 614 C C . PRO A 1 81 ? -26.906 -19.135 -1.675 1.00 65.81 81 PRO A C 1
ATOM 616 O O . PRO A 1 81 ? -26.197 -20.135 -1.837 1.00 65.81 81 PRO A O 1
ATOM 619 N N . PRO A 1 82 ? -28.114 -19.030 -2.263 1.00 57.91 82 PRO A N 1
ATOM 620 C CA . PRO A 1 82 ? -28.644 -20.044 -3.167 1.00 57.91 82 PRO A CA 1
ATOM 621 C C . PRO A 1 82 ? -27.805 -20.105 -4.448 1.00 57.91 82 PRO A C 1
ATOM 623 O O . PRO A 1 82 ? -27.800 -19.187 -5.267 1.00 57.91 82 PRO A O 1
ATOM 626 N N . VAL A 1 83 ? -27.087 -21.215 -4.606 1.00 56.44 83 VAL A N 1
ATOM 627 C CA . VAL A 1 83 ? -26.473 -21.631 -5.865 1.00 56.44 83 VAL A CA 1
ATOM 628 C C . VAL A 1 83 ? -27.582 -22.175 -6.759 1.00 56.44 83 VAL A C 1
ATOM 630 O O . VAL A 1 83 ? -28.296 -23.103 -6.389 1.00 56.44 83 VAL A O 1
ATOM 633 N N . VAL A 1 84 ? -27.716 -21.568 -7.934 1.00 66.12 84 VAL A N 1
ATOM 634 C CA . VAL A 1 84 ? -28.564 -22.025 -9.035 1.00 66.12 84 VAL A CA 1
ATOM 635 C C . VAL A 1 84 ? -28.124 -23.427 -9.466 1.00 66.12 84 VAL A C 1
ATOM 637 O O . VAL A 1 84 ? -26.957 -23.661 -9.777 1.00 66.12 84 VAL A O 1
ATOM 640 N N . SER A 1 85 ? -29.074 -24.357 -9.472 1.00 51.75 85 SER A N 1
ATOM 641 C CA . SER A 1 85 ? -28.927 -25.758 -9.864 1.00 51.75 85 SER A CA 1
ATOM 642 C C . SER A 1 85 ? -28.608 -25.885 -11.360 1.00 51.75 85 SER A C 1
ATOM 644 O O . SER A 1 85 ? -29.499 -25.783 -12.200 1.00 51.75 85 SER A O 1
ATOM 646 N N . GLY A 1 86 ? -27.343 -26.125 -11.703 1.00 64.00 86 GLY A N 1
ATOM 647 C CA . GLY A 1 86 ? -26.939 -26.661 -13.008 1.00 64.00 86 GLY A CA 1
ATOM 648 C C . GLY A 1 86 ? -26.754 -28.188 -12.939 1.00 64.00 86 GLY A C 1
ATOM 649 O O . GLY A 1 86 ? -26.379 -28.693 -11.877 1.00 64.00 86 GLY A O 1
ATOM 650 N N . PRO A 1 87 ? -27.023 -28.944 -14.022 1.00 66.75 87 PRO A N 1
ATOM 651 C CA . PRO A 1 87 ? -26.903 -30.405 -14.039 1.00 66.75 87 PRO A CA 1
ATOM 652 C C . PRO A 1 87 ? -25.446 -30.891 -13.866 1.00 66.75 87 PRO A C 1
ATOM 654 O O . PRO A 1 87 ? -24.509 -30.181 -14.238 1.00 66.75 87 PRO A O 1
ATOM 657 N N . PRO A 1 88 ? -25.234 -32.098 -13.301 1.00 62.25 88 PRO A N 1
ATOM 658 C CA . PRO A 1 88 ? -23.928 -32.537 -12.813 1.00 62.25 88 PRO A CA 1
ATOM 659 C C . PRO A 1 88 ? -23.030 -33.103 -13.925 1.00 62.25 88 PRO A C 1
ATOM 661 O O . PRO A 1 88 ? -23.479 -33.957 -14.693 1.00 62.25 88 PRO A O 1
ATOM 664 N N . PRO A 1 89 ? -21.732 -32.755 -13.962 1.00 60.12 89 PRO A N 1
ATOM 665 C CA . PRO A 1 89 ? -20.729 -33.588 -14.596 1.00 60.12 89 PRO A CA 1
ATOM 666 C C . PRO A 1 89 ? -20.149 -34.604 -13.599 1.00 60.12 89 PRO A C 1
ATOM 668 O O . PRO A 1 89 ? -19.900 -34.334 -12.424 1.00 60.12 89 PRO A O 1
ATOM 671 N N . VAL A 1 90 ? -19.981 -35.805 -14.134 1.00 58.06 90 VAL A N 1
ATOM 672 C CA . VAL A 1 90 ? -19.524 -37.060 -13.540 1.00 58.06 90 VAL A CA 1
ATOM 673 C C . VAL A 1 90 ? -18.181 -36.928 -12.800 1.00 58.06 90 VAL A C 1
ATOM 675 O O . VAL A 1 90 ? -17.286 -36.194 -13.209 1.00 58.06 90 VAL A O 1
ATOM 678 N N . ALA A 1 91 ? -18.062 -37.684 -11.703 1.00 54.19 91 ALA A N 1
ATOM 679 C CA . ALA A 1 91 ? -16.909 -37.797 -10.808 1.00 54.19 91 ALA A CA 1
ATOM 680 C C . ALA A 1 91 ? -15.565 -38.097 -11.512 1.00 54.19 91 ALA A C 1
ATOM 682 O O . ALA A 1 91 ? -15.537 -38.689 -12.591 1.00 54.19 91 ALA A O 1
ATOM 683 N N . PRO A 1 92 ? -14.437 -37.879 -10.807 1.00 53.28 92 PRO A N 1
ATOM 684 C CA . PRO A 1 92 ? -13.762 -39.078 -10.323 1.00 53.28 92 PRO A CA 1
ATOM 685 C C . PRO A 1 92 ? -13.255 -39.019 -8.875 1.00 53.28 92 PRO A C 1
ATOM 687 O O . PRO A 1 92 ? -12.999 -37.995 -8.252 1.00 53.28 92 PRO A O 1
ATOM 690 N N . ARG A 1 93 ? -13.142 -40.243 -8.381 1.00 53.06 93 ARG A N 1
ATOM 691 C CA . ARG A 1 93 ? -12.858 -40.768 -7.052 1.00 53.06 93 ARG A CA 1
ATOM 692 C C . ARG A 1 93 ? -11.346 -40.787 -6.782 1.00 53.06 93 ARG A C 1
ATOM 694 O O . ARG A 1 93 ? -10.629 -41.463 -7.506 1.00 53.06 93 ARG A O 1
ATOM 701 N N . ALA A 1 94 ? -10.877 -40.168 -5.697 1.00 50.81 94 ALA A N 1
ATOM 702 C CA . ALA A 1 94 ? -9.597 -40.495 -5.044 1.00 50.81 94 ALA A CA 1
ATOM 703 C C . ALA A 1 94 ? -9.608 -39.920 -3.611 1.00 50.81 94 ALA A C 1
ATOM 705 O O . ALA A 1 94 ? -9.655 -38.715 -3.426 1.00 50.81 94 ALA A O 1
ATOM 706 N N . ARG A 1 95 ? -9.875 -40.712 -2.570 1.00 48.31 95 ARG A N 1
ATOM 707 C CA . ARG A 1 95 ? -8.999 -41.648 -1.832 1.00 48.31 95 ARG A CA 1
ATOM 708 C C . ARG A 1 95 ? -8.684 -41.048 -0.450 1.00 48.31 95 ARG A C 1
ATOM 710 O O . ARG A 1 95 ? -7.911 -40.113 -0.310 1.00 48.31 95 ARG A O 1
ATOM 717 N N . ARG A 1 96 ? -9.338 -41.618 0.567 1.00 51.50 96 ARG A N 1
ATOM 718 C CA . ARG A 1 96 ? -9.063 -41.438 1.999 1.00 51.50 96 ARG A CA 1
ATOM 719 C C . ARG A 1 96 ? -7.584 -41.702 2.323 1.00 51.50 96 ARG A C 1
ATOM 721 O O . ARG A 1 96 ? -7.075 -42.758 1.958 1.00 51.50 96 ARG A O 1
ATOM 728 N N . ALA A 1 97 ? -6.991 -40.841 3.144 1.00 52.19 97 ALA A N 1
ATOM 729 C CA . ALA A 1 97 ? -5.947 -41.171 4.120 1.00 52.19 97 ALA A CA 1
ATOM 730 C C . ALA A 1 97 ? -6.139 -40.199 5.301 1.00 52.19 97 ALA A C 1
ATOM 732 O O . ALA A 1 97 ? -6.119 -38.992 5.108 1.00 52.19 97 ALA A O 1
ATOM 733 N N . ARG A 1 98 ? -6.778 -40.667 6.377 1.00 48.50 98 ARG A N 1
ATOM 734 C CA . ARG A 1 98 ? -6.183 -41.101 7.656 1.00 48.50 98 ARG A CA 1
ATOM 735 C C . ARG A 1 98 ? -5.639 -39.955 8.518 1.00 48.50 98 ARG A C 1
ATOM 737 O O . ARG A 1 98 ? -4.791 -39.180 8.105 1.00 48.50 98 ARG A O 1
ATOM 744 N N . ALA A 1 99 ? -6.183 -39.945 9.731 1.00 51.41 99 ALA A N 1
ATOM 745 C CA . ALA A 1 99 ? -5.812 -39.185 10.907 1.00 51.41 99 ALA A CA 1
ATOM 746 C C . ALA A 1 99 ? -4.298 -39.085 11.139 1.00 51.41 99 ALA A C 1
ATOM 748 O O . ALA A 1 99 ? -3.588 -40.085 11.044 1.00 51.41 99 ALA A O 1
ATOM 749 N N . ALA A 1 100 ? -3.865 -37.894 11.548 1.00 55.06 100 ALA A N 1
ATOM 750 C CA . ALA A 1 100 ? -2.679 -37.705 12.363 1.00 55.06 100 ALA A CA 1
ATOM 751 C C . ALA A 1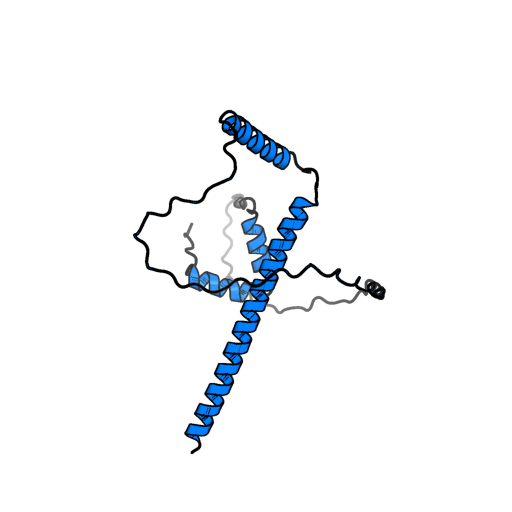 100 ? -3.050 -36.769 13.523 1.00 55.06 100 ALA A C 1
ATOM 753 O O . ALA A 1 100 ? -3.520 -35.647 13.341 1.00 55.06 100 ALA A O 1
ATOM 754 N N . GLU A 1 101 ? -2.911 -37.344 14.702 1.00 60.03 101 GLU A N 1
ATOM 755 C CA . GLU A 1 101 ? -2.945 -36.799 16.051 1.00 60.03 101 GLU A CA 1
ATOM 756 C C . GLU A 1 101 ? -2.090 -35.521 16.196 1.00 60.03 101 GLU A C 1
ATOM 758 O O . GLU A 1 101 ? -0.992 -35.459 15.636 1.00 60.03 101 GLU A O 1
ATOM 763 N N . PRO A 1 102 ? -2.551 -34.481 16.918 1.00 57.62 102 PRO A N 1
ATOM 764 C CA . PRO A 1 102 ? -1.723 -33.313 17.184 1.00 57.62 102 PRO A CA 1
ATOM 765 C C . PRO A 1 102 ? -0.679 -33.650 18.256 1.00 57.62 102 PRO A C 1
ATOM 767 O O . PRO A 1 102 ? -1.006 -33.837 19.425 1.00 57.62 102 PRO A O 1
ATOM 770 N N . ALA A 1 103 ? 0.589 -33.700 17.849 1.00 69.62 103 ALA A N 1
ATOM 771 C CA . ALA A 1 103 ? 1.720 -33.774 18.764 1.00 69.62 103 ALA A CA 1
ATOM 772 C C . ALA A 1 103 ? 1.762 -32.538 19.693 1.00 69.62 103 ALA A C 1
ATOM 774 O O . ALA A 1 103 ? 1.482 -31.422 19.241 1.00 69.62 103 ALA A O 1
ATOM 775 N N . PRO A 1 104 ? 2.143 -32.693 20.974 1.00 66.06 104 PRO A N 1
ATOM 776 C CA . PRO A 1 104 ? 2.414 -31.564 21.854 1.00 66.06 104 PRO A CA 1
ATOM 777 C C . PRO A 1 104 ? 3.674 -30.829 21.377 1.00 66.06 104 PRO A C 1
ATOM 779 O O . PRO A 1 104 ? 4.751 -31.412 21.259 1.00 66.06 104 PRO A O 1
ATOM 782 N N . PHE A 1 105 ? 3.538 -29.535 21.088 1.00 64.31 105 PHE A N 1
ATOM 783 C CA . PHE A 1 105 ? 4.676 -28.678 20.766 1.00 64.31 105 PHE A CA 1
ATOM 784 C C . PHE A 1 105 ? 5.601 -28.541 21.989 1.00 64.31 105 PHE A C 1
ATOM 786 O O . PHE A 1 105 ? 5.104 -28.309 23.095 1.00 64.31 105 PHE A O 1
ATOM 793 N N . PRO A 1 106 ? 6.932 -28.640 21.820 1.00 67.88 106 PRO A N 1
ATOM 794 C CA . PRO A 1 106 ? 7.873 -28.363 22.893 1.00 67.88 106 PRO A CA 1
ATOM 795 C C . PRO A 1 106 ? 7.831 -26.877 23.270 1.00 67.88 106 PRO A C 1
ATOM 797 O O . PRO A 1 106 ? 7.841 -25.990 22.416 1.00 67.88 106 PRO A O 1
ATOM 800 N N . SER A 1 107 ? 7.790 -26.624 24.576 1.00 60.09 107 SER A N 1
ATOM 801 C CA . SER A 1 107 ? 7.914 -25.312 25.206 1.00 60.09 107 SER A CA 1
ATOM 802 C C . SER A 1 107 ? 9.163 -24.573 24.716 1.00 60.09 107 SER A C 1
ATOM 804 O O . SER A 1 107 ? 10.284 -25.056 24.879 1.00 60.09 107 SER A O 1
ATOM 806 N N . SER A 1 108 ? 8.969 -23.388 24.141 1.00 68.81 108 SER A N 1
ATOM 807 C CA . SER A 1 108 ? 10.041 -22.460 23.778 1.00 68.81 108 SER A CA 1
ATOM 808 C C . SER A 1 108 ? 10.826 -22.001 25.019 1.00 68.81 108 SER A C 1
ATOM 810 O O . SER A 1 108 ? 10.195 -21.704 26.038 1.00 68.81 108 SER A O 1
ATOM 812 N N . PRO A 1 109 ? 12.167 -21.888 24.955 1.00 78.62 109 PRO A N 1
ATOM 813 C CA . PRO A 1 109 ? 12.973 -21.357 26.054 1.00 78.62 109 PRO A CA 1
ATOM 814 C C . PRO A 1 109 ? 12.660 -19.870 26.327 1.00 78.62 109 PRO A C 1
ATOM 816 O O . PRO A 1 109 ? 12.214 -19.160 25.418 1.00 78.62 109 PRO A O 1
ATOM 819 N N . PRO A 1 110 ? 12.884 -19.384 27.564 1.00 78.56 110 PRO A N 1
ATOM 820 C CA . PRO A 1 110 ? 12.650 -17.989 27.923 1.00 78.56 110 PRO A CA 1
ATOM 821 C C . PRO A 1 110 ? 13.574 -17.038 27.136 1.00 78.56 110 PRO A C 1
ATOM 823 O O . PRO A 1 110 ? 14.713 -17.401 26.830 1.00 78.56 110 PRO A O 1
ATOM 826 N N . PRO A 1 111 ? 13.110 -15.817 26.811 1.00 79.19 111 PRO A N 1
ATOM 827 C CA . PRO A 1 111 ? 13.923 -14.827 26.116 1.00 79.19 111 PRO A CA 1
ATOM 828 C C . PRO A 1 111 ? 15.103 -14.356 26.988 1.00 79.19 111 PRO A C 1
ATOM 830 O O . PRO A 1 111 ? 14.959 -14.261 28.211 1.00 79.19 111 PRO A O 1
ATOM 833 N N . PRO A 1 112 ? 16.260 -14.022 26.385 1.00 80.12 112 PRO A N 1
ATOM 834 C CA . PRO A 1 112 ? 17.384 -13.445 27.114 1.00 80.12 112 PRO A CA 1
ATOM 835 C C . PRO A 1 112 ? 17.026 -12.060 27.689 1.00 80.12 112 PRO A C 1
ATOM 837 O O . PRO A 1 112 ? 16.247 -11.322 27.074 1.00 80.12 112 PRO A O 1
ATOM 840 N N . PRO A 1 113 ? 17.599 -11.668 28.844 1.00 74.81 113 PRO A N 1
ATOM 841 C CA . PRO A 1 113 ? 17.423 -10.329 29.392 1.00 74.81 113 PRO A CA 1
ATOM 842 C C . PRO A 1 113 ? 18.022 -9.297 28.431 1.00 74.81 113 PRO A C 1
ATOM 844 O O . PRO A 1 113 ? 19.202 -9.357 28.086 1.00 74.81 113 PRO A O 1
ATOM 847 N N . MET A 1 114 ? 17.201 -8.347 27.981 1.00 73.94 114 MET A N 1
ATOM 848 C CA . MET A 1 114 ? 17.682 -7.230 27.172 1.00 73.94 114 MET A CA 1
ATOM 849 C C . MET A 1 114 ? 18.562 -6.308 28.031 1.00 73.94 114 MET A C 1
ATOM 851 O O . MET A 1 114 ? 18.164 -5.970 29.150 1.00 73.94 114 MET A O 1
ATOM 855 N N . PRO A 1 115 ? 19.724 -5.855 27.528 1.00 68.50 115 PRO A N 1
ATOM 856 C CA . PRO A 1 115 ? 20.501 -4.826 28.198 1.00 68.50 115 PRO A CA 1
ATOM 857 C C . PRO A 1 115 ? 19.694 -3.525 28.220 1.00 68.50 115 PRO A C 1
ATOM 859 O O . PRO A 1 115 ? 19.249 -3.024 27.186 1.00 68.50 115 PRO A O 1
ATOM 862 N N . MET A 1 116 ? 19.500 -2.975 29.418 1.00 58.00 116 MET A N 1
ATOM 863 C CA . MET A 1 116 ? 19.020 -1.612 29.600 1.00 58.00 116 MET A CA 1
ATOM 864 C C . MET A 1 116 ? 20.021 -0.660 28.946 1.00 58.00 116 MET A C 1
ATOM 866 O O . MET A 1 116 ? 21.075 -0.368 29.507 1.00 58.00 116 MET A O 1
ATOM 870 N N . SER A 1 117 ? 19.698 -0.184 27.743 1.00 56.66 117 SER A N 1
ATOM 871 C CA . SER A 1 117 ? 20.432 0.916 27.134 1.00 56.66 117 SER A CA 1
ATOM 872 C C . SER A 1 117 ? 20.196 2.153 27.986 1.00 56.66 117 SER A C 1
ATOM 874 O O . SER A 1 117 ? 19.080 2.667 28.090 1.00 56.66 117 SER A O 1
ATOM 876 N N . ALA A 1 118 ? 21.275 2.580 28.632 1.00 54.94 118 ALA A N 1
ATOM 877 C CA . ALA A 1 118 ? 21.358 3.795 29.404 1.00 54.94 118 ALA A CA 1
ATOM 878 C C . ALA A 1 118 ? 20.795 4.981 28.611 1.00 54.94 118 ALA A C 1
ATOM 880 O O . ALA A 1 118 ? 21.161 5.241 27.466 1.00 54.94 118 ALA A O 1
ATOM 881 N N . ARG A 1 119 ? 19.898 5.695 29.283 1.00 56.25 119 ARG A N 1
ATOM 882 C CA . ARG A 1 119 ? 19.422 7.039 28.976 1.00 56.25 119 ARG A CA 1
ATOM 883 C C . ARG A 1 119 ? 20.615 7.969 28.696 1.00 56.25 119 ARG A C 1
ATOM 885 O O . ARG A 1 119 ? 21.371 8.237 29.630 1.00 56.25 119 ARG A O 1
ATOM 892 N N . PRO A 1 120 ? 20.775 8.519 27.481 1.00 59.50 120 PRO A N 1
ATOM 893 C CA . PRO A 1 120 ? 21.645 9.666 27.280 1.00 59.50 120 PRO A CA 1
ATOM 894 C C . PRO A 1 120 ? 20.955 10.894 27.880 1.00 59.50 120 PRO A C 1
ATOM 896 O O . PRO A 1 120 ? 19.778 11.154 27.617 1.00 59.50 120 PRO A O 1
ATOM 899 N N . GLY A 1 121 ? 21.674 11.605 28.746 1.00 57.44 121 GLY A N 1
ATOM 900 C CA . GLY A 1 121 ? 21.244 12.886 29.297 1.00 57.44 121 GLY A CA 1
ATOM 901 C C . GLY A 1 121 ? 21.125 13.980 28.225 1.00 57.44 121 GLY A C 1
ATOM 902 O O . GLY A 1 121 ? 21.571 13.796 27.091 1.00 57.44 121 GLY A O 1
ATOM 903 N N . PRO A 1 122 ? 20.518 15.127 28.572 1.00 58.19 122 PRO A N 1
ATOM 904 C CA . PRO A 1 122 ? 20.429 16.273 27.680 1.00 58.19 122 PRO A CA 1
ATOM 905 C C . PRO A 1 122 ? 21.812 16.926 27.561 1.00 58.19 122 PRO A C 1
ATOM 907 O O . PRO A 1 122 ? 22.282 17.573 28.493 1.00 58.19 122 PRO A O 1
ATOM 910 N N . ALA A 1 123 ? 22.468 16.731 26.418 1.00 54.44 123 ALA A N 1
ATOM 911 C CA . ALA A 1 123 ? 23.619 17.530 26.025 1.00 54.44 123 ALA A CA 1
ATOM 912 C C . ALA A 1 123 ? 23.126 18.714 25.189 1.00 54.44 123 ALA A C 1
ATOM 914 O O . ALA A 1 123 ? 22.634 18.569 24.071 1.00 54.44 123 ALA A O 1
ATOM 915 N N . ASP A 1 124 ? 23.243 19.872 25.813 1.00 52.47 124 ASP A N 1
ATOM 916 C CA . ASP A 1 124 ? 23.124 21.213 25.276 1.00 52.47 124 ASP A CA 1
ATOM 917 C C . ASP A 1 124 ? 24.174 21.430 24.167 1.00 52.47 124 ASP A C 1
ATOM 919 O O . ASP A 1 124 ? 25.370 21.394 24.451 1.00 52.47 124 ASP A O 1
ATOM 923 N N . VAL A 1 125 ? 23.759 21.605 22.902 1.00 51.06 125 VAL A N 1
ATOM 924 C CA . VAL A 1 125 ? 24.634 22.075 21.806 1.00 51.06 125 VAL A CA 1
ATOM 925 C C . VAL A 1 125 ? 23.834 22.901 20.786 1.00 51.06 125 VAL A C 1
ATOM 927 O O . VAL A 1 125 ? 23.211 22.387 19.861 1.00 51.06 125 VAL A O 1
ATOM 930 N N . LEU A 1 126 ? 23.857 24.214 21.007 1.00 54.84 126 LEU A N 1
ATOM 931 C CA . LEU A 1 126 ? 24.174 25.292 20.059 1.00 54.84 126 LEU A CA 1
ATOM 932 C C . LEU A 1 126 ? 24.001 25.032 18.542 1.00 54.84 126 LEU A C 1
ATOM 934 O O . LEU A 1 126 ? 24.774 24.291 17.938 1.00 54.84 126 LEU A O 1
ATOM 938 N N . SER A 1 127 ? 23.134 25.854 17.923 1.00 48.50 127 SER A N 1
ATOM 939 C CA . SER A 1 127 ? 23.289 26.551 16.616 1.00 48.50 127 SER A CA 1
ATOM 940 C C . SER A 1 127 ? 22.139 26.339 15.614 1.00 48.50 127 SER A C 1
ATOM 942 O O . SER A 1 127 ? 22.153 25.372 14.849 1.00 48.50 127 SER A O 1
ATOM 944 N N . PRO A 1 128 ? 21.189 27.288 15.487 1.00 51.62 128 PRO A N 1
ATOM 945 C CA . PRO A 1 128 ? 20.404 27.417 14.267 1.00 51.62 128 PRO A CA 1
ATOM 946 C C . PRO A 1 128 ? 21.281 28.005 13.153 1.00 51.62 128 PRO A C 1
ATOM 948 O O . PRO A 1 128 ? 21.694 29.165 13.171 1.00 51.62 128 PRO A O 1
ATOM 951 N N . ARG A 1 129 ? 21.578 27.156 12.172 1.00 46.28 129 ARG A N 1
ATOM 952 C CA . ARG A 1 129 ? 22.241 27.496 10.915 1.00 46.28 129 ARG A CA 1
ATOM 953 C C . ARG A 1 129 ? 21.353 28.489 10.150 1.00 46.28 129 ARG A C 1
ATOM 955 O O . ARG A 1 129 ? 20.242 28.138 9.759 1.00 46.28 129 ARG A O 1
ATOM 962 N N . ARG A 1 130 ? 21.851 29.719 9.967 1.00 51.31 130 ARG A N 1
ATOM 963 C CA . ARG A 1 130 ? 21.338 30.714 9.010 1.00 51.31 130 ARG A CA 1
ATOM 964 C C . ARG A 1 130 ? 21.129 3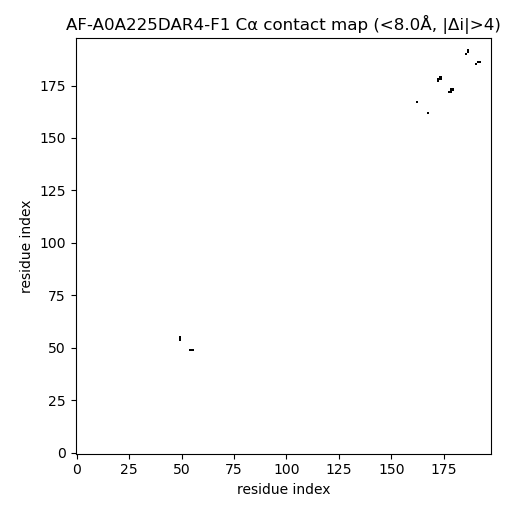0.041 7.651 1.00 51.31 130 ARG A C 1
ATOM 966 O O . ARG A 1 130 ? 22.070 29.454 7.122 1.00 51.31 130 ARG A O 1
ATOM 973 N N . VAL A 1 131 ? 19.924 30.155 7.102 1.00 54.94 131 VAL A N 1
ATOM 974 C CA . VAL A 1 131 ? 19.675 29.974 5.670 1.00 54.94 131 VAL A CA 1
ATOM 975 C C . VAL A 1 131 ? 19.329 31.346 5.117 1.00 54.94 131 VAL A C 1
ATOM 977 O O . VAL A 1 131 ? 18.602 32.115 5.741 1.00 54.94 131 VAL A O 1
ATOM 980 N N . GLU A 1 132 ? 19.988 31.634 4.011 1.00 51.12 132 GLU A N 1
ATOM 981 C CA . GLU A 1 132 ? 20.232 32.922 3.394 1.00 51.12 132 GLU A CA 1
ATOM 982 C C . GLU A 1 132 ? 18.973 33.673 2.956 1.00 51.12 132 GLU A C 1
ATOM 984 O O . GLU A 1 132 ? 17.966 33.096 2.541 1.00 51.12 132 GLU A O 1
ATOM 989 N N . ASP A 1 133 ? 19.111 34.994 3.044 1.00 49.50 133 ASP A N 1
ATOM 990 C CA . ASP A 1 133 ? 18.296 36.022 2.419 1.00 49.50 133 ASP A CA 1
ATOM 991 C C . ASP A 1 133 ? 18.068 35.751 0.927 1.00 49.50 133 ASP A C 1
ATOM 993 O O . ASP A 1 133 ? 19.009 35.643 0.140 1.00 49.50 133 ASP A O 1
ATOM 997 N N . LEU A 1 134 ? 16.799 35.747 0.522 1.00 61.88 134 LEU A N 1
ATOM 998 C CA . LEU A 1 134 ? 16.407 36.019 -0.857 1.00 61.88 134 LEU A CA 1
ATOM 999 C C . LEU A 1 134 ? 15.922 37.476 -0.935 1.00 61.88 134 LEU A C 1
ATOM 1001 O O . LEU A 1 134 ? 15.151 37.908 -0.073 1.00 61.88 134 LEU A O 1
ATOM 1005 N N . PRO A 1 135 ? 16.358 38.248 -1.946 1.00 59.84 135 PRO A N 1
ATOM 1006 C CA . PRO A 1 135 ? 16.110 39.680 -2.016 1.00 59.84 135 PRO A CA 1
ATOM 1007 C C . PRO A 1 135 ? 14.626 39.982 -2.243 1.00 59.84 135 PRO A C 1
ATOM 1009 O O . PRO A 1 135 ? 14.039 39.637 -3.270 1.00 59.84 135 PRO A O 1
ATOM 1012 N N . ILE A 1 136 ? 14.032 40.680 -1.278 1.00 56.97 136 ILE A N 1
ATOM 1013 C CA . ILE A 1 136 ? 12.736 41.339 -1.418 1.00 56.97 136 ILE A CA 1
ATOM 1014 C C . ILE A 1 136 ? 12.919 42.489 -2.414 1.00 56.97 136 ILE A C 1
ATOM 1016 O O . ILE A 1 136 ? 13.717 43.398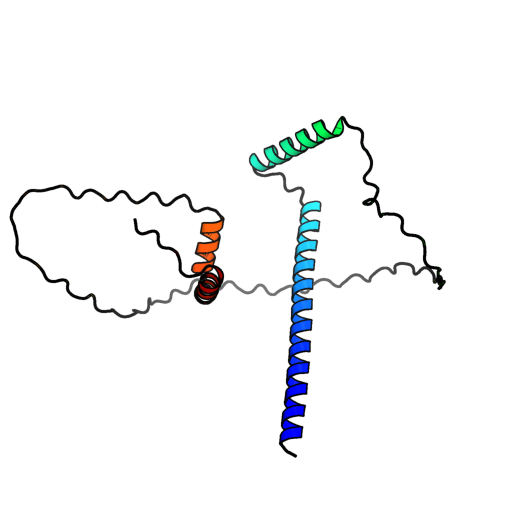 -2.189 1.00 56.97 136 ILE A O 1
ATOM 1020 N N . ALA A 1 137 ? 12.185 42.443 -3.524 1.00 56.50 137 ALA A N 1
ATOM 1021 C CA . ALA A 1 137 ? 12.136 43.535 -4.486 1.00 56.50 137 ALA A CA 1
ATOM 1022 C C . ALA A 1 137 ? 11.591 44.814 -3.810 1.00 56.50 137 ALA A C 1
ATOM 1024 O O . ALA A 1 137 ? 10.540 44.752 -3.162 1.00 56.50 137 ALA A O 1
ATOM 1025 N N . PRO A 1 138 ? 12.257 45.974 -3.951 1.00 51.69 138 PRO A N 1
ATOM 1026 C CA . PRO A 1 138 ? 11.767 47.226 -3.395 1.00 51.69 138 PRO A CA 1
ATOM 1027 C C . PRO A 1 138 ? 10.562 47.710 -4.208 1.00 51.69 138 PRO A C 1
ATOM 1029 O O . PRO A 1 138 ? 10.691 48.127 -5.359 1.00 51.69 138 PRO A O 1
ATOM 1032 N N . VAL A 1 139 ? 9.371 47.661 -3.607 1.00 57.16 139 VAL A N 1
ATOM 1033 C CA . VAL A 1 139 ? 8.207 48.369 -4.147 1.00 57.16 139 VAL A CA 1
ATOM 1034 C C . VAL A 1 139 ? 8.368 49.849 -3.821 1.00 57.16 139 VAL A C 1
ATOM 1036 O O . VAL A 1 139 ? 8.426 50.259 -2.664 1.00 57.16 139 VAL A O 1
ATOM 1039 N N . VAL A 1 140 ? 8.484 50.616 -4.897 1.00 59.81 140 VAL A N 1
ATOM 1040 C CA . VAL A 1 140 ? 8.674 52.061 -4.962 1.00 59.81 140 VAL A CA 1
ATOM 1041 C C . VAL A 1 140 ? 7.571 52.811 -4.210 1.00 59.81 140 VAL A C 1
ATOM 1043 O O . VAL A 1 140 ? 6.377 52.577 -4.394 1.00 59.81 140 VAL A O 1
ATOM 1046 N N . THR A 1 141 ? 8.018 53.742 -3.375 1.00 58.06 141 THR A N 1
ATOM 1047 C CA . THR A 1 141 ? 7.264 54.749 -2.628 1.00 58.06 141 THR A CA 1
ATOM 1048 C C . THR A 1 141 ? 6.636 55.795 -3.557 1.00 58.06 141 THR A C 1
ATOM 1050 O O . THR A 1 141 ? 7.320 56.387 -4.388 1.00 58.06 141 THR A O 1
ATOM 1053 N N . GLY A 1 142 ? 5.339 56.065 -3.375 1.00 56.09 142 GLY A N 1
ATOM 1054 C CA . GLY A 1 142 ? 4.636 57.234 -3.922 1.00 56.09 142 GLY A CA 1
ATOM 1055 C C . GLY A 1 142 ? 4.376 58.308 -2.844 1.00 56.09 142 GLY A C 1
ATOM 1056 O O . GLY A 1 142 ? 4.406 57.981 -1.657 1.00 56.09 142 GLY A O 1
ATOM 1057 N N . PRO A 1 143 ? 4.156 59.582 -3.232 1.00 61.50 143 PRO A N 1
ATOM 1058 C CA . PRO A 1 143 ? 4.243 60.762 -2.357 1.00 61.50 143 PRO A CA 1
ATOM 1059 C C . PRO A 1 143 ? 3.055 60.949 -1.385 1.00 61.50 143 PRO A C 1
ATOM 1061 O O . PRO A 1 143 ? 1.991 60.358 -1.581 1.00 61.50 143 PRO A O 1
ATOM 1064 N N . PRO A 1 144 ? 3.213 61.787 -0.335 1.00 58.75 144 PRO A N 1
ATOM 1065 C CA . PRO A 1 144 ? 2.247 61.909 0.751 1.00 58.75 144 PRO A CA 1
ATOM 1066 C C . PRO A 1 144 ? 1.041 62.758 0.336 1.00 58.75 144 PRO A C 1
ATOM 1068 O O . PRO A 1 144 ? 1.161 63.958 0.099 1.00 58.75 144 PRO A O 1
ATOM 1071 N N . VAL A 1 145 ? -0.146 62.152 0.316 1.00 50.91 145 VAL A N 1
ATOM 1072 C CA . VAL A 1 145 ? -1.410 62.895 0.294 1.00 50.91 145 VAL A CA 1
ATOM 1073 C C . VAL A 1 145 ? -1.996 62.869 1.698 1.00 50.91 145 VAL A C 1
ATOM 1075 O O . VAL A 1 145 ? -2.413 61.833 2.213 1.00 50.91 145 VAL A O 1
ATOM 1078 N N . VAL A 1 146 ? -2.001 64.042 2.324 1.00 63.56 146 VAL A N 1
ATOM 1079 C CA . VAL A 1 146 ? -2.716 64.329 3.565 1.00 63.56 146 VAL A CA 1
ATOM 1080 C C . VAL A 1 146 ? -4.214 64.203 3.288 1.00 63.56 146 VAL A C 1
ATOM 1082 O O . VAL A 1 146 ? -4.813 65.112 2.723 1.00 63.56 146 VAL A O 1
ATOM 1085 N N . ALA A 1 147 ? -4.828 63.086 3.683 1.00 52.28 147 ALA A N 1
ATOM 1086 C CA . ALA A 1 147 ? -6.277 62.993 3.853 1.00 52.28 147 ALA A CA 1
ATOM 1087 C C . ALA A 1 147 ? -6.683 61.792 4.728 1.00 52.28 147 ALA A C 1
ATOM 1089 O O . ALA A 1 147 ? -6.738 60.660 4.264 1.00 52.28 147 ALA A O 1
ATOM 1090 N N . ARG A 1 148 ? -7.079 62.120 5.966 1.00 55.28 148 ARG A N 1
ATOM 1091 C CA . ARG A 1 148 ? -8.093 61.454 6.809 1.00 55.28 148 ARG A CA 1
ATOM 1092 C C . ARG A 1 148 ? -7.803 60.019 7.314 1.00 55.28 148 ARG A C 1
ATOM 1094 O O . ARG A 1 148 ? -7.619 59.104 6.519 1.00 55.28 148 ARG A O 1
ATOM 1101 N N . PRO A 1 149 ? -7.879 59.765 8.639 1.00 45.78 149 PRO A N 1
ATOM 1102 C CA . PRO A 1 149 ? -7.793 58.412 9.176 1.00 45.78 149 PRO A CA 1
ATOM 1103 C C . PRO A 1 149 ? -9.056 57.627 8.797 1.00 45.78 149 PRO A C 1
ATOM 1105 O O . PRO A 1 149 ? -10.103 57.748 9.430 1.00 45.78 149 PRO A O 1
ATOM 1108 N N . VAL A 1 150 ? -8.965 56.823 7.741 1.00 58.19 150 VAL A N 1
ATOM 1109 C CA . VAL A 1 150 ? -9.898 55.722 7.502 1.00 58.19 150 VAL A CA 1
ATOM 1110 C C . VAL A 1 150 ? -9.306 54.517 8.214 1.00 58.19 150 VAL A C 1
ATOM 1112 O O . VAL A 1 150 ? -8.225 54.048 7.868 1.00 58.19 150 VAL A O 1
ATOM 1115 N N . ALA A 1 151 ? -9.994 54.067 9.260 1.00 56.97 151 ALA A N 1
ATOM 1116 C CA . ALA A 1 151 ? -9.600 52.906 10.041 1.00 56.97 151 ALA A CA 1
ATOM 1117 C C . ALA A 1 151 ? -9.288 51.712 9.114 1.00 56.97 151 ALA A C 1
ATOM 1119 O O . ALA A 1 151 ? -10.092 51.422 8.218 1.00 56.97 151 ALA A O 1
ATOM 1120 N N . PRO A 1 152 ? -8.167 50.994 9.310 1.00 52.28 152 PRO A N 1
ATOM 1121 C CA . PRO A 1 152 ? -7.939 49.748 8.601 1.00 52.28 152 PRO A CA 1
ATOM 1122 C C . PRO A 1 152 ? -9.074 48.791 8.971 1.00 52.28 152 PRO A C 1
ATOM 1124 O O . PRO A 1 152 ? -9.220 48.388 10.127 1.00 52.28 152 PRO A O 1
ATOM 1127 N N . ARG A 1 153 ? -9.911 48.441 7.987 1.00 52.91 153 ARG A N 1
ATOM 1128 C CA . ARG A 1 153 ? -10.809 47.291 8.095 1.00 52.91 153 ARG A CA 1
ATOM 1129 C C . ARG A 1 153 ? -9.919 46.082 8.340 1.00 52.91 153 ARG A C 1
ATOM 1131 O O . ARG A 1 153 ? -9.298 45.572 7.413 1.00 52.91 153 ARG A O 1
ATOM 1138 N N . VAL A 1 154 ? -9.860 45.663 9.600 1.00 51.22 154 VAL A N 1
ATOM 1139 C CA . VAL A 1 154 ? -9.341 44.369 10.029 1.00 51.22 154 VAL A CA 1
ATOM 1140 C C . VAL A 1 154 ? -10.017 43.328 9.146 1.00 51.22 154 VAL A C 1
ATOM 1142 O O . VAL A 1 154 ? -11.217 43.072 9.272 1.00 51.22 154 VAL A O 1
ATOM 1145 N N . SER A 1 155 ? -9.265 42.789 8.190 1.00 50.19 155 SER A N 1
ATOM 1146 C CA . SER A 1 155 ? -9.659 41.611 7.441 1.00 50.19 155 SER A CA 1
ATOM 1147 C C . SER A 1 155 ? -9.881 40.521 8.476 1.00 50.19 155 SER A C 1
ATOM 1149 O O . SER A 1 155 ? -8.947 40.044 9.117 1.00 50.19 155 SER A O 1
ATOM 1151 N N . GLN A 1 156 ? -11.152 40.199 8.720 1.00 49.41 156 GLN A N 1
ATOM 1152 C CA . GLN A 1 156 ? -11.513 39.123 9.626 1.00 49.41 156 GLN A CA 1
ATOM 1153 C C . GLN A 1 156 ? -10.730 37.879 9.197 1.00 49.41 156 GLN A C 1
ATOM 1155 O O . GLN A 1 156 ? -10.799 37.518 8.015 1.00 49.41 156 GLN A O 1
ATOM 1160 N N . PRO A 1 157 ? -9.978 37.227 10.102 1.00 51.19 157 PRO A N 1
ATOM 1161 C CA . PRO A 1 157 ? -9.350 35.961 9.784 1.00 51.19 157 PRO A CA 1
ATOM 1162 C C . PRO A 1 157 ? -10.464 35.020 9.338 1.00 51.19 157 PRO A C 1
ATOM 1164 O O . PRO A 1 157 ? -11.370 34.686 10.106 1.00 51.19 157 PRO A O 1
ATOM 1167 N N . LYS A 1 158 ? -10.432 34.677 8.047 1.00 49.03 158 LYS A N 1
ATOM 1168 C CA . LYS A 1 158 ? -11.337 33.734 7.399 1.00 49.03 158 LYS A CA 1
ATOM 1169 C C . LYS A 1 158 ? -11.342 32.496 8.282 1.00 49.03 158 LYS A C 1
ATOM 1171 O O . LYS A 1 158 ? -10.311 31.835 8.370 1.00 49.03 158 LYS A O 1
ATOM 1176 N N . ARG A 1 159 ? -12.445 32.265 9.010 1.00 48.47 159 ARG A N 1
ATOM 1177 C CA . ARG A 1 159 ? -12.577 31.167 9.977 1.00 48.47 159 ARG A CA 1
ATOM 1178 C C . ARG A 1 159 ? -12.097 29.891 9.299 1.00 48.47 159 ARG A C 1
ATOM 1180 O O . ARG A 1 159 ? -12.780 29.361 8.425 1.00 48.47 159 ARG A O 1
ATOM 1187 N N . VAL A 1 160 ? -10.893 29.453 9.660 1.00 57.28 160 VAL A N 1
ATOM 1188 C CA . VAL A 1 160 ? -10.340 28.185 9.206 1.00 57.28 160 VAL A CA 1
ATOM 1189 C C . VAL A 1 160 ? -11.281 27.145 9.785 1.00 57.28 160 VAL A C 1
ATOM 1191 O O . VAL A 1 160 ? -11.433 27.057 11.004 1.00 57.28 160 VAL A O 1
ATOM 1194 N N . ALA A 1 161 ? -12.009 26.458 8.905 1.00 55.84 161 ALA A N 1
ATOM 1195 C CA . ALA A 1 161 ? -12.912 25.393 9.303 1.00 55.84 161 ALA A CA 1
ATOM 1196 C C . ALA A 1 161 ? -12.149 24.436 10.234 1.00 55.84 161 ALA A C 1
ATOM 1198 O O . ALA A 1 161 ? -10.970 24.169 9.971 1.00 55.84 161 ALA A O 1
ATOM 1199 N N . PRO A 1 162 ? -12.770 23.964 11.331 1.00 56.22 162 PRO A N 1
ATOM 1200 C CA . PRO A 1 162 ? -12.096 23.096 12.284 1.00 56.22 162 PRO A CA 1
ATOM 1201 C C . PRO A 1 162 ? -11.466 21.937 11.508 1.00 56.22 162 PRO A C 1
ATOM 1203 O O . PRO A 1 162 ? -12.163 21.312 10.702 1.00 56.22 162 PRO A O 1
ATOM 1206 N N . PRO A 1 163 ? -10.155 21.687 11.676 1.00 66.50 163 PRO A N 1
ATOM 1207 C CA . PRO A 1 163 ? -9.458 20.717 10.859 1.00 66.50 163 PRO A CA 1
ATOM 1208 C C . PRO A 1 163 ? -10.107 19.365 11.109 1.00 66.50 163 PRO A C 1
ATOM 1210 O O . PRO A 1 163 ? -10.041 18.819 12.221 1.00 66.50 163 PRO A O 1
ATOM 1213 N N . THR A 1 164 ? -10.769 18.869 10.065 1.00 77.06 164 THR A N 1
ATOM 1214 C CA . THR A 1 164 ? -11.282 17.508 10.010 1.00 77.06 164 THR A CA 1
ATOM 1215 C C . THR A 1 164 ? -10.131 16.566 10.343 1.00 77.06 164 THR A C 1
ATOM 1217 O O . THR A 1 164 ? -8.962 16.884 10.111 1.00 77.06 164 THR A O 1
ATOM 1220 N N . GLU A 1 165 ? -10.436 15.423 10.946 1.00 79.50 165 GLU A N 1
ATOM 1221 C CA . GLU A 1 165 ? -9.416 14.453 11.361 1.00 79.50 165 GLU A CA 1
ATOM 1222 C C . GLU A 1 165 ? -8.513 14.068 10.170 1.00 79.50 165 GLU A C 1
ATOM 1224 O O . GLU A 1 165 ? -7.288 14.107 10.273 1.00 79.50 165 GLU A O 1
ATOM 1229 N N . PHE A 1 166 ? -9.118 13.947 8.984 1.00 79.06 166 PHE A N 1
ATOM 1230 C CA . PHE A 1 166 ? -8.429 13.852 7.698 1.00 79.06 166 PHE A CA 1
ATOM 1231 C C . PHE A 1 166 ? -7.498 15.035 7.394 1.00 79.06 166 PHE A C 1
ATOM 1233 O O . PHE A 1 166 ? -6.350 14.829 7.016 1.00 79.06 166 PHE A O 1
ATOM 1240 N N . GLY A 1 167 ? -7.945 16.281 7.579 1.00 80.56 167 GLY A N 1
ATOM 1241 C CA . GLY A 1 167 ? -7.106 17.461 7.361 1.00 80.56 167 GLY A CA 1
ATOM 1242 C C . GLY A 1 167 ? -5.860 17.473 8.253 1.00 80.56 167 GLY A C 1
ATOM 1243 O O . GLY A 1 167 ? -4.786 17.873 7.800 1.00 80.56 167 GLY A O 1
ATOM 1244 N N . ARG A 1 168 ? -5.963 16.973 9.492 1.00 81.62 168 ARG A N 1
ATOM 1245 C CA . ARG A 1 168 ? -4.807 16.846 10.400 1.00 81.62 168 ARG A CA 1
ATOM 1246 C C . ARG A 1 168 ? -3.840 15.769 9.927 1.00 81.62 168 ARG A C 1
ATOM 1248 O O . ARG A 1 168 ? -2.640 16.025 9.891 1.00 81.62 168 ARG A O 1
ATOM 1255 N N . GLN A 1 169 ? -4.352 14.606 9.522 1.00 80.44 169 GLN A N 1
ATOM 1256 C CA . GLN A 1 169 ? -3.535 13.523 8.965 1.00 80.44 169 GLN A CA 1
ATOM 1257 C C . GLN A 1 169 ? -2.838 13.946 7.666 1.00 80.44 169 GLN A C 1
ATOM 1259 O O . GLN A 1 169 ? -1.656 13.670 7.477 1.00 80.44 169 GLN A O 1
ATOM 1264 N N . LEU A 1 170 ? -3.543 14.674 6.799 1.00 78.62 170 LEU A N 1
ATOM 1265 C CA . LEU A 1 170 ? -2.994 15.185 5.550 1.00 78.62 170 LEU A CA 1
ATOM 1266 C C . LEU A 1 170 ? -1.921 16.243 5.813 1.00 78.62 170 LEU A C 1
ATOM 1268 O O . LEU A 1 170 ? -0.857 16.194 5.210 1.00 78.62 170 LEU A O 1
ATOM 1272 N N . THR A 1 171 ? -2.147 17.143 6.771 1.00 80.12 171 THR A N 1
ATOM 1273 C CA . THR A 1 171 ? -1.131 18.120 7.189 1.00 80.12 171 THR A CA 1
ATOM 1274 C C . THR A 1 171 ? 0.098 17.421 7.766 1.00 80.12 171 THR A C 1
ATOM 1276 O O . THR A 1 171 ? 1.215 17.758 7.389 1.00 80.12 171 THR A O 1
ATOM 1279 N N . ALA A 1 172 ? -0.092 16.397 8.602 1.00 82.00 172 ALA A N 1
ATOM 1280 C CA . ALA A 1 172 ? 1.001 15.601 9.155 1.00 82.00 172 ALA A CA 1
ATOM 1281 C C . ALA A 1 172 ? 1.809 14.877 8.057 1.00 82.00 172 ALA A C 1
ATOM 1283 O O . ALA A 1 172 ? 3.043 14.874 8.085 1.00 82.00 172 ALA A O 1
ATOM 1284 N N . LEU A 1 173 ? 1.127 14.325 7.049 1.00 78.25 173 LEU A N 1
ATOM 1285 C CA . LEU A 1 173 ? 1.756 13.718 5.873 1.00 78.25 173 LEU A CA 1
ATOM 1286 C C . LEU A 1 173 ? 2.513 14.748 5.028 1.00 78.25 173 LEU A C 1
ATOM 1288 O O . LEU A 1 173 ? 3.629 14.464 4.592 1.00 78.25 173 LEU A O 1
ATOM 1292 N N . LEU A 1 174 ? 1.955 15.947 4.852 1.00 78.94 174 LEU A N 1
ATOM 1293 C CA . LEU A 1 174 ? 2.586 17.050 4.122 1.00 78.94 174 LEU A CA 1
ATOM 1294 C C . LEU A 1 174 ? 3.761 17.690 4.878 1.00 78.94 174 LEU A C 1
ATOM 1296 O O . LEU A 1 174 ? 4.631 18.294 4.259 1.00 78.94 174 LEU A O 1
ATOM 1300 N N . THR A 1 175 ? 3.832 17.540 6.200 1.00 80.25 175 THR A N 1
ATOM 1301 C CA . THR A 1 175 ? 5.020 17.920 6.984 1.00 80.25 175 THR A CA 1
ATOM 1302 C C . THR A 1 175 ? 6.101 16.840 7.006 1.00 80.25 175 THR A C 1
ATOM 1304 O O . THR A 1 175 ? 7.222 17.093 7.445 1.00 80.25 175 THR A O 1
ATOM 1307 N N . SER A 1 176 ? 5.796 15.625 6.544 1.00 85.31 176 SER A N 1
ATOM 1308 C CA . SER A 1 176 ? 6.778 14.543 6.471 1.00 85.31 176 SER A CA 1
ATOM 1309 C C . SER A 1 176 ? 7.738 14.739 5.289 1.00 85.31 176 SER A C 1
ATOM 1311 O O . SER A 1 176 ? 7.390 15.342 4.276 1.00 85.31 176 SER A O 1
ATOM 1313 N N . LYS A 1 177 ? 8.942 14.154 5.355 1.00 86.44 177 LYS A N 1
ATOM 1314 C CA . LYS A 1 177 ? 9.920 14.179 4.243 1.00 86.44 177 LYS A CA 1
ATOM 1315 C C . LYS A 1 177 ? 9.390 13.558 2.937 1.00 86.44 177 LYS A C 1
ATOM 1317 O O . LYS A 1 177 ? 9.994 13.738 1.887 1.00 86.44 177 LYS A O 1
ATOM 1322 N N . HIS A 1 178 ? 8.266 12.844 2.994 1.00 81.25 178 HIS A N 1
ATOM 1323 C CA . HIS A 1 178 ? 7.607 12.215 1.848 1.00 81.25 178 HIS A CA 1
ATOM 1324 C C . HIS A 1 178 ? 6.514 13.092 1.213 1.00 81.25 178 HIS A C 1
ATOM 1326 O O . HIS A 1 178 ? 5.849 12.663 0.273 1.00 81.25 178 HIS A O 1
ATOM 1332 N N . ALA A 1 179 ? 6.330 14.322 1.690 1.00 83.12 179 ALA A N 1
ATOM 1333 C CA . ALA A 1 179 ? 5.298 15.228 1.200 1.00 83.12 179 ALA A CA 1
ATOM 1334 C C . ALA A 1 179 ? 5.465 15.620 -0.270 1.00 83.12 179 ALA A C 1
ATOM 1336 O O . ALA A 1 179 ? 4.487 15.678 -1.005 1.00 83.12 179 ALA A O 1
ATOM 1337 N N . VAL A 1 180 ? 6.704 15.859 -0.706 1.00 81.62 180 VAL A N 1
ATOM 1338 C CA . VAL A 1 180 ? 7.016 16.294 -2.075 1.00 81.62 180 VAL A CA 1
ATOM 1339 C C . VAL A 1 180 ? 6.640 15.236 -3.122 1.00 81.62 180 VAL A C 1
ATOM 1341 O O . VAL A 1 180 ? 5.883 15.571 -4.033 1.00 81.62 180 VAL A O 1
ATOM 1344 N N . PRO A 1 181 ? 7.075 13.962 -3.016 1.00 83.25 181 PRO A N 1
ATOM 1345 C CA . PRO A 1 181 ? 6.651 12.946 -3.978 1.00 83.25 181 PRO A CA 1
ATOM 1346 C C . PRO A 1 181 ? 5.142 12.678 -3.909 1.00 83.25 181 PRO A C 1
ATOM 1348 O O . PRO A 1 181 ? 4.516 12.469 -4.942 1.00 83.25 181 PRO A O 1
ATOM 1351 N N . MET A 1 182 ? 4.530 12.750 -2.722 1.00 79.94 182 MET A N 1
ATOM 1352 C CA . MET A 1 182 ? 3.080 12.586 -2.586 1.00 79.94 182 MET A CA 1
ATOM 1353 C C . MET A 1 182 ? 2.306 13.724 -3.263 1.00 79.94 182 MET A C 1
ATOM 1355 O O . MET A 1 182 ? 1.295 13.477 -3.913 1.00 79.94 182 MET A O 1
ATOM 1359 N N . ALA A 1 183 ? 2.781 14.966 -3.147 1.00 79.38 183 ALA A N 1
ATOM 1360 C CA . ALA A 1 183 ? 2.174 16.108 -3.817 1.00 79.38 183 ALA A CA 1
ATOM 1361 C C . ALA A 1 183 ? 2.196 15.928 -5.340 1.00 79.38 183 ALA A C 1
ATOM 1363 O O . ALA A 1 183 ? 1.183 16.190 -5.977 1.00 79.38 183 ALA A O 1
ATOM 1364 N N . LEU A 1 184 ? 3.293 15.402 -5.899 1.00 84.19 184 LEU A N 1
ATOM 1365 C CA . LEU A 1 184 ? 3.388 15.095 -7.329 1.00 84.19 184 LEU A CA 1
ATOM 1366 C C . LEU A 1 184 ? 2.359 14.041 -7.760 1.00 84.19 184 LEU A C 1
ATOM 1368 O O . LEU A 1 184 ? 1.620 14.270 -8.716 1.00 84.19 184 LEU A O 1
ATOM 1372 N N . VAL A 1 185 ? 2.230 12.945 -7.003 1.00 88.56 185 VAL A N 1
ATOM 1373 C CA . VAL A 1 185 ? 1.217 11.906 -7.268 1.00 88.56 185 VAL A CA 1
ATOM 1374 C C . VAL A 1 185 ? -0.197 12.482 -7.190 1.00 88.56 185 VAL A C 1
ATOM 1376 O O . VAL A 1 185 ? -1.027 12.227 -8.060 1.00 88.56 185 VAL A O 1
ATOM 1379 N N . LEU A 1 186 ? -0.483 13.299 -6.174 1.00 82.69 186 LEU A N 1
ATOM 1380 C CA . LEU A 1 186 ? -1.791 13.936 -6.035 1.00 82.69 186 LEU A CA 1
ATOM 1381 C C . LEU A 1 186 ? -2.067 14.914 -7.179 1.00 82.69 186 LEU A C 1
ATOM 1383 O O . LEU A 1 186 ? -3.197 14.955 -7.656 1.00 82.69 186 LEU A O 1
ATOM 1387 N N . THR A 1 187 ? -1.066 15.658 -7.657 1.00 85.75 187 THR A N 1
ATOM 1388 C CA . THR A 1 187 ? -1.239 16.531 -8.826 1.00 85.75 187 THR A CA 1
ATOM 1389 C C . THR A 1 187 ? -1.438 15.763 -10.128 1.00 85.75 187 THR A C 1
ATOM 1391 O O . THR A 1 187 ? -2.155 16.249 -10.998 1.00 85.75 187 THR A O 1
ATOM 1394 N N . GLU A 1 188 ? -0.864 14.567 -10.266 1.00 88.19 188 GLU A N 1
ATOM 1395 C CA . GLU A 1 188 ? -1.043 13.724 -11.453 1.00 88.19 188 GLU A CA 1
ATOM 1396 C C . GLU A 1 188 ? -2.429 13.059 -11.470 1.00 88.19 188 GLU A C 1
ATOM 1398 O O . GLU A 1 188 ? -3.101 13.049 -12.499 1.00 88.19 188 GLU A O 1
ATOM 1403 N N . VAL A 1 189 ? -2.904 12.579 -10.315 1.00 89.38 189 VAL A N 1
ATOM 1404 C CA . VAL A 1 189 ? -4.206 11.899 -10.194 1.00 89.38 189 VAL A CA 1
ATOM 1405 C C . VAL A 1 189 ? -5.379 12.882 -10.165 1.00 89.38 189 VAL A C 1
ATOM 1407 O O . VAL A 1 189 ? -6.416 12.629 -10.776 1.00 89.38 189 VAL A O 1
ATOM 1410 N N . LEU A 1 190 ? -5.248 13.992 -9.433 1.00 85.62 190 LEU A N 1
ATOM 1411 C CA . LEU A 1 190 ? -6.337 14.959 -9.231 1.00 85.62 190 LEU A CA 1
ATOM 1412 C C . LEU A 1 190 ? -6.279 16.136 -10.215 1.00 85.62 190 LEU A C 1
ATOM 1414 O O . LEU A 1 190 ? -7.233 16.914 -10.299 1.00 85.62 190 LEU A O 1
ATOM 1418 N N . GLY A 1 191 ? -5.184 16.262 -10.965 1.00 85.50 191 GLY A N 1
ATOM 1419 C CA . GLY A 1 191 ? -4.920 17.396 -11.840 1.00 85.50 191 GLY A CA 1
ATOM 1420 C C . GLY A 1 191 ? -4.542 18.679 -11.080 1.00 85.50 191 GLY A C 1
ATOM 1421 O O . GLY A 1 191 ? -4.502 18.708 -9.845 1.00 85.50 191 GLY A O 1
ATOM 1422 N N . PRO A 1 192 ? -4.263 19.778 -11.810 1.00 83.06 192 PRO A N 1
ATOM 1423 C CA . PRO A 1 192 ? -3.944 21.069 -11.210 1.00 83.06 192 PRO A CA 1
ATOM 1424 C C . PRO A 1 192 ? -5.090 21.543 -10.304 1.00 83.06 192 PRO A C 1
ATOM 1426 O O . PRO A 1 192 ? -6.253 21.502 -10.728 1.00 83.06 192 PRO A O 1
ATOM 1429 N N . PRO A 1 193 ? -4.808 22.018 -9.075 1.00 76.25 193 PRO A N 1
ATOM 1430 C CA . PRO A 1 193 ? -5.856 22.454 -8.165 1.00 76.25 193 PRO A CA 1
ATOM 1431 C C . PRO A 1 193 ? -6.661 23.580 -8.814 1.00 76.25 193 PRO A C 1
ATOM 1433 O O . PRO A 1 193 ? -6.123 24.619 -9.199 1.00 76.25 193 PRO A O 1
ATOM 1436 N N . LYS A 1 194 ? -7.978 23.385 -8.935 1.00 78.62 194 LYS A N 1
ATOM 1437 C CA . LYS A 1 194 ? -8.887 24.420 -9.432 1.00 78.62 194 LYS A CA 1
ATOM 1438 C C . LYS A 1 194 ? -9.057 25.487 -8.356 1.00 78.62 194 LYS A C 1
ATOM 1440 O O . LYS A 1 194 ? -9.995 25.448 -7.561 1.00 78.62 194 LYS A O 1
ATOM 1445 N N . CYS A 1 195 ? -8.136 26.443 -8.322 1.00 67.12 195 CYS A N 1
ATOM 1446 C CA . CYS A 1 195 ? -8.264 27.634 -7.497 1.00 67.12 195 CYS A CA 1
ATOM 1447 C C . CYS A 1 195 ? -9.464 28.440 -8.004 1.00 67.12 195 CYS A C 1
ATOM 1449 O O . CYS A 1 195 ? -9.383 29.148 -9.008 1.00 67.12 195 CYS A O 1
ATOM 1451 N N . LYS A 1 196 ? -10.607 28.310 -7.327 1.00 67.69 196 LYS A N 1
ATOM 1452 C CA . LYS A 1 196 ? -11.770 29.159 -7.579 1.00 67.69 196 LYS A CA 1
ATOM 1453 C C . LYS A 1 196 ? -11.379 30.576 -7.147 1.00 67.69 196 LYS A C 1
ATOM 1455 O O . LYS A 1 196 ? -11.235 30.833 -5.955 1.00 67.69 196 LYS A O 1
ATOM 1460 N N . ARG A 1 197 ? -11.111 31.446 -8.125 1.00 62.47 197 ARG A N 1
ATOM 1461 C CA . ARG A 1 197 ? -10.755 32.856 -7.922 1.00 62.47 197 ARG A CA 1
ATOM 1462 C C . ARG A 1 197 ? -11.920 33.520 -7.182 1.00 62.47 197 ARG A C 1
ATOM 1464 O O . ARG A 1 197 ? -13.021 33.580 -7.725 1.00 62.47 197 ARG A O 1
ATOM 1471 N N . GLY A 1 198 ? -11.692 33.857 -5.916 1.00 55.16 198 GLY A N 1
ATOM 1472 C CA . GLY A 1 198 ? -12.631 34.584 -5.062 1.00 55.16 198 GLY A CA 1
ATOM 1473 C C . GLY A 1 198 ? -12.366 36.073 -5.102 1.00 55.16 198 GLY A C 1
ATOM 1474 O O . GLY A 1 198 ? -11.223 36.444 -5.456 1.00 55.16 198 GLY A O 1
#

Organism: NCBI:txid1908690

Solvent-accessible surface area (backbone atoms only — not comparable to full-atom values): 13586 Å² total; per-residue (Å²): 115,67,69,59,54,52,51,52,53,50,51,54,54,51,53,53,50,53,52,52,52,55,52,49,53,51,52,50,53,51,54,49,51,51,51,55,50,50,58,55,50,50,66,72,70,53,87,66,70,70,90,40,72,66,54,50,49,53,52,49,52,51,48,50,52,48,52,71,58,48,79,52,67,89,75,66,96,73,80,78,83,88,76,82,89,71,88,86,81,81,84,88,87,82,81,92,80,80,91,79,81,86,75,84,79,81,82,77,80,82,80,78,85,75,80,81,79,76,80,79,75,92,77,89,75,90,80,89,79,86,76,82,89,74,87,78,79,84,78,82,85,80,83,92,77,94,72,78,95,72,77,80,76,75,75,71,77,74,78,74,70,80,73,47,74,64,52,50,54,50,50,55,46,57,72,36,98,61,22,66,66,50,49,52,52,48,39,68,76,71,38,79,81,83,76,77,86,125

Foldseek 3Di:
DVVVVVVVVVVVVVVVVVVVVVVVVVVVVVVVVVVVVVVVVCVVPDPPPPPDPVVVVVVVVVVVVCVVVPVPDPPDPDDDDDDDDDDDDDDDDDDDDDDDDDDDDDDDDDDDDDDDDDDDDDDDDDDDDDDDDDDDDDDDDDDDDDDDDDDPPPPPPPPPPDQDPVNVVLVVCCPDPCNVVVVVVCCVVVPDDPPPDD

Radius of gyration: 33.72 Å; Cα contacts (8 Å, |Δi|>4): 10; chains: 1;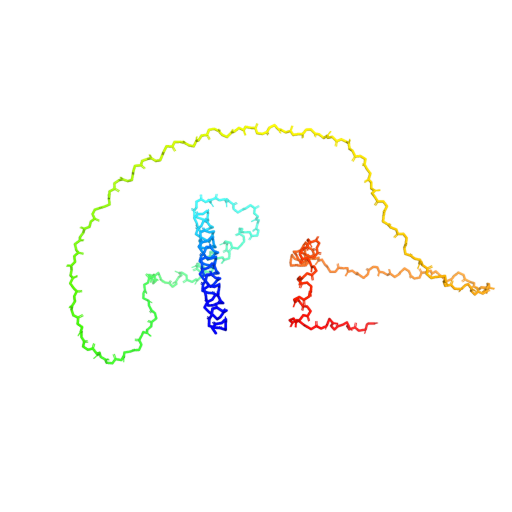 bounding box: 67×106×60 Å

Sequence (198 aa):
MNNVLIVFVAIVVISTLIGAVTQWLKAQQQAEQARAAQNRSSKRSAGRAPTGDVDRFLEEIDKLRRKNAGDALPVARSANPPVVSGPPPVAPRARRARAAEPAPFPSSPPPPPMPMSARPGPADVLSPRRVEDLPIAPVVTGPPVVARPVAPRVSQPKRVAPPTEFGRQLTALLTSKHAVPMALVLTEVLGPPKCKRG

Secondary structure (DSSP, 8-state):
-HHHHHHHHHHHHHHHHHHHHHHHHHHHHHHHHHHHHHHHHHHHH------SHHHHHHHHHHHHHHHHHHSS----S--------PPPPPP-----------PPPPPPPPPPPPP--PPPP----------PPPPPP-PPP-----------------------HHHHHHHHHHHSTTHHHHHHHHHHHH-S------

Mean predicted aligned error: 23.61 Å

=== Feature glossary ===
Legend for the data blocks above and below:

— What the protein is —

The amino-acid sequence is the protein's primary structure: the linear order of residues from the N-terminus to the C-terminus, written in one-letter code. Everything else here — the 3D coordinates, the secondary structure, the domain annotations — is ultimately a consequence of this string.

Functional annotations link the protein to curated databases. InterPro entries identify conserved domains and families by matching the sequence against member-database signatures (Pfam, PROSITE, CDD, …). Gene Ontology (GO) terms describe molecular function, biological process, and cellular component in a controlled vocabulary. CATH places the structure in a hierarchical fold classification (Class/Architecture/Topology/Homologous-superfamily). The organism is the source species.

— Where its atoms are —

Atomic coordinates in PDBx/mmCIF format — the same representation the Protein Data Bank distributes. Each line of the _atom_site loop places one backbone atom in Cartesian space (units: ångströms, origin: arbitrary).

The six renders are orthographic views along the three Cartesian axes in both directions. Representation (cartoon, sticks, or surface) and color scheme (sequence-rainbow or by-chain) vary across proteins so the training set covers all the common visualization conventions.

— Local backbone conformation —

Eight-state secondary structure (DSSP): H is the canonical α-helix, G the tighter 3₁₀-helix, I the wider π-helix; E/B are β-structure, T and S are turns and bends, and '-' is everything else. DSSP derives these from the pattern of main-chain N–H···O=C hydrogen bonds, not from the sequence.

Three-state secondary structure (P-SEA) collapses the eight DSSP classes into helix (a), strand (b), and coil (c). P-SEA assigns these from Cα geometry alone — distances and angles — without requiring backbone oxygens, so it works on any Cα trace.

φ (phi) and ψ (psi) are the two rotatable backbone dihedrals per residue: φ is the C(i-1)–N–Cα–C torsion, ψ is the N–Cα–C–N(i+1) torsion, both in degrees on (−180°, 180°]. α-helical residues cluster near (−60°, −45°); β-strand residues near (−120°, +130°). A Ramachandran plot is simply a scatter of (φ, ψ) for every residue.

— Global shape and packing —

The geometric summary reports three shape descriptors. Rg (radius of gyration) measures how spread out the Cα atoms are about their centre of mass; compact globular proteins have small Rg, elongated or unfolded ones large. Cα contacts (<8 Å, |i−j|>4) count long-range residue pairs in spatial proximity — high for tightly packed folds, near zero for rods or random coil. The bounding-box extents give the protein's footprint along x, y, z in Å.

SASA measures how much of the protein is reachable by solvent. It is computed by rolling a water-sized probe over the atomic surface and summing the exposed area (Å²). Per-residue SASA distinguishes core (buried, low SASA) from surface (exposed, high SASA) residues; total SASA is a whole-molecule size measure.

Plot images: a contact map (which residues are close in 3D, as an N×N binary image), a Ramachandran scatter (backbone torsion angles, revealing secondary-structure composition at a glance), and — for AlphaFold structures — a PAE heatmap (pairwise prediction confidence).

— Structural neighborhood —

A 3Di character summarizes, for each residue, the relative orientation of the Cα frame of its nearest spatial neighbor. Because it encodes fold topology rather than chemistry, 3Di alignments detect remote structural similarity that sequence alignment misses.

The Foldseek neighbor list gives the closest experimentally determined structures in the PDB, ranked by structural alignment. TM-score near 1 means near-identical fold; near 0.3 means only rough topology match. This is how one finds what a novel AlphaFold prediction most resembles in the solved-structure universe.

— Confidence and disorder —

For AlphaFold models, the B-factor field carries pLDDT — the model's own estimate of local accuracy on a 0–100 scale. Regions with pLDDT<50 should be treated as essentially unmodeled; they often correspond to intrinsically disordered segments.

Crystallographic B-factors measure how much each atom's electron density is smeared out, in Å². They rise in mobile loops and surface residues and fall in the buried interior. In AlphaFold models this column is repurposed to hold pLDDT instead.

Predicted Aligned Error (PAE) is an AlphaFold confidence matrix: entry (i, j) is the expected error in the position of residue j, in ångströms, when the prediction is superimposed on the true structure at residue i. Low PAE within a block of residues means that block is internally rigid and well-predicted; high PAE between two blocks means their relative placement is uncertain even if each block individually is confident.